Protein AF-A0A2N3F9S7-F1 (afdb_monomer)

Structure (mmCIF, N/CA/C/O backbone):
data_AF-A0A2N3F9S7-F1
#
_entry.id   AF-A0A2N3F9S7-F1
#
loop_
_atom_site.group_PDB
_atom_site.id
_atom_site.type_symbol
_atom_site.label_atom_id
_atom_site.label_alt_id
_atom_site.label_comp_id
_atom_site.label_asym_id
_atom_site.label_entity_id
_atom_site.label_seq_id
_atom_site.pdbx_PDB_ins_code
_atom_site.Cartn_x
_atom_site.Cartn_y
_atom_site.Cartn_z
_atom_site.occupancy
_atom_site.B_iso_or_equiv
_atom_site.auth_seq_id
_atom_site.auth_comp_id
_atom_site.auth_asym_id
_atom_site.auth_atom_id
_atom_site.pdbx_PDB_model_num
ATOM 1 N N . MET A 1 1 ? 9.704 30.311 50.600 1.00 50.69 1 MET A N 1
ATOM 2 C CA . MET A 1 1 ? 10.145 31.675 50.211 1.00 50.69 1 MET A CA 1
ATOM 3 C C . MET A 1 1 ? 9.599 31.924 48.818 1.00 50.69 1 MET A C 1
ATOM 5 O O . MET A 1 1 ? 9.724 31.017 48.008 1.00 50.69 1 MET A O 1
ATOM 9 N N . ALA A 1 2 ? 8.963 33.070 48.558 1.00 57.75 2 ALA A N 1
ATOM 10 C CA . ALA A 1 2 ? 8.457 33.375 47.218 1.00 57.75 2 ALA A CA 1
ATOM 11 C C . ALA A 1 2 ? 9.637 33.490 46.244 1.00 57.75 2 ALA A C 1
ATOM 13 O O . ALA A 1 2 ? 10.589 34.226 46.518 1.00 57.75 2 ALA A O 1
ATOM 14 N N . VAL A 1 3 ? 9.592 32.723 45.159 1.00 70.19 3 VAL A N 1
ATOM 15 C CA . VAL A 1 3 ? 10.636 32.714 44.137 1.00 70.19 3 VAL A CA 1
ATOM 16 C C . VAL A 1 3 ? 10.493 33.966 43.273 1.00 70.19 3 VAL A C 1
ATOM 18 O O . VAL A 1 3 ? 9.391 34.326 42.879 1.00 70.19 3 VAL A O 1
ATOM 21 N N . GLN A 1 4 ? 11.599 34.660 42.998 1.00 73.44 4 GLN A N 1
ATOM 22 C CA . GLN A 1 4 ? 11.586 35.888 42.186 1.00 73.44 4 GLN A CA 1
ATOM 23 C C . GLN A 1 4 ? 12.142 35.690 40.776 1.00 73.44 4 GLN A C 1
ATOM 25 O O . GLN A 1 4 ? 11.891 36.513 39.899 1.00 73.44 4 GLN A O 1
ATOM 30 N N . THR A 1 5 ? 12.883 34.606 40.541 1.00 76.88 5 THR A N 1
ATOM 31 C CA . THR A 1 5 ? 13.432 34.261 39.225 1.00 76.88 5 THR A CA 1
ATOM 32 C C . THR A 1 5 ? 13.361 32.755 38.985 1.00 76.88 5 THR A C 1
ATOM 34 O O . THR A 1 5 ? 13.508 31.964 39.914 1.00 76.88 5 THR A O 1
ATOM 37 N N . LEU A 1 6 ? 13.180 32.339 37.725 1.00 74.50 6 LEU A N 1
ATOM 38 C CA . LEU A 1 6 ? 13.116 30.919 37.334 1.00 74.50 6 LEU A CA 1
ATOM 39 C C . LEU A 1 6 ? 14.380 30.131 37.728 1.00 74.50 6 LEU A C 1
ATOM 41 O O . LEU A 1 6 ? 14.307 28.924 37.941 1.00 74.50 6 LEU A O 1
ATOM 45 N N . ASP A 1 7 ? 15.525 30.808 37.872 1.00 80.19 7 ASP A N 1
ATOM 46 C CA . ASP A 1 7 ? 16.792 30.210 38.314 1.00 80.19 7 ASP A CA 1
ATOM 47 C C . ASP A 1 7 ? 16.763 29.671 39.752 1.00 80.19 7 ASP A C 1
ATOM 49 O O . ASP A 1 7 ? 17.616 28.866 40.115 1.00 80.19 7 ASP A O 1
ATOM 53 N N . GLN A 1 8 ? 15.815 30.126 40.574 1.00 80.25 8 GLN A N 1
ATOM 54 C CA . GLN A 1 8 ? 15.674 29.701 41.969 1.00 80.25 8 GLN A CA 1
ATOM 55 C C . GLN A 1 8 ? 14.781 28.460 42.120 1.00 80.25 8 GLN A C 1
ATOM 57 O O . GLN A 1 8 ? 14.634 27.954 43.230 1.00 80.25 8 GLN A O 1
ATOM 62 N N . LEU A 1 9 ? 14.178 27.982 41.027 1.00 79.88 9 LEU A N 1
ATOM 63 C CA . LEU A 1 9 ? 13.422 26.734 40.999 1.00 79.88 9 LEU A CA 1
ATOM 64 C C . LEU A 1 9 ? 14.356 25.541 40.797 1.00 79.88 9 LEU A C 1
ATOM 66 O O . LEU A 1 9 ? 15.425 25.650 40.192 1.00 79.88 9 LEU A O 1
ATOM 70 N N . ASN A 1 10 ? 13.897 24.366 41.224 1.00 79.56 10 ASN A N 1
ATOM 71 C CA . ASN A 1 10 ? 14.508 23.105 40.826 1.00 79.56 10 ASN A CA 1
ATOM 72 C C . ASN A 1 10 ? 14.628 23.014 39.287 1.00 79.56 10 ASN A C 1
ATOM 74 O O . ASN A 1 10 ? 13.714 23.400 38.554 1.00 79.56 10 ASN A O 1
ATOM 78 N N . LEU A 1 11 ? 15.749 22.470 38.805 1.00 73.00 11 LEU A N 1
ATOM 79 C CA . LEU A 1 11 ? 16.116 22.356 37.393 1.00 73.00 11 LEU A CA 1
ATOM 80 C C . LEU A 1 11 ? 15.004 21.738 36.532 1.00 73.00 11 LEU A C 1
ATOM 82 O O . LEU A 1 11 ? 14.702 22.248 35.456 1.00 73.00 11 LEU A O 1
ATOM 86 N N . GLU A 1 12 ? 14.377 20.657 36.998 1.00 65.25 12 GLU A N 1
ATOM 87 C CA . GLU A 1 12 ? 13.310 19.981 36.247 1.00 65.25 12 GLU A CA 1
ATOM 88 C C . GLU A 1 12 ? 12.052 20.852 36.124 1.00 65.25 12 GLU A C 1
ATOM 90 O O . GLU A 1 12 ? 11.478 20.976 35.041 1.00 65.25 12 GLU A O 1
ATOM 95 N N . THR A 1 13 ? 11.659 21.506 37.217 1.00 70.56 13 THR A N 1
ATOM 96 C CA . THR A 1 13 ? 10.515 22.427 37.284 1.00 70.56 13 THR A CA 1
ATOM 97 C C . THR A 1 13 ? 10.749 23.647 36.392 1.00 70.56 13 THR A C 1
ATOM 99 O O . THR A 1 13 ? 9.875 24.043 35.620 1.00 70.56 13 THR A O 1
ATOM 102 N N . ARG A 1 14 ? 11.965 24.195 36.427 1.00 76.94 14 ARG A N 1
ATOM 103 C CA . ARG A 1 14 ? 12.407 25.304 35.583 1.00 76.94 14 ARG A CA 1
ATOM 104 C C . ARG A 1 14 ? 12.305 24.975 34.092 1.00 76.94 14 ARG A C 1
ATOM 106 O O . ARG A 1 14 ? 11.724 25.758 33.347 1.00 76.94 14 ARG A O 1
ATOM 113 N N . LEU A 1 15 ? 12.817 23.819 33.661 1.00 72.50 15 LEU A N 1
ATOM 114 C CA . LEU A 1 15 ? 12.813 23.419 32.247 1.00 72.50 15 LEU A CA 1
ATOM 115 C C . LEU A 1 15 ? 11.396 23.303 31.667 1.00 72.50 15 LEU A C 1
ATOM 117 O O . LEU A 1 15 ? 11.168 23.632 30.502 1.00 72.50 15 LEU A O 1
ATOM 121 N N . ILE A 1 16 ? 10.435 22.846 32.473 1.00 72.00 16 ILE A N 1
ATOM 122 C CA . ILE A 1 16 ? 9.027 22.750 32.066 1.00 72.00 16 ILE A CA 1
ATOM 123 C C . ILE A 1 16 ? 8.443 24.146 31.814 1.00 72.00 16 ILE A C 1
ATOM 125 O O . ILE A 1 16 ? 7.793 24.367 30.790 1.00 72.00 16 ILE A O 1
ATOM 129 N N . LEU A 1 17 ? 8.702 25.093 32.719 1.00 75.12 17 LEU A N 1
ATOM 130 C CA . LEU A 1 17 ? 8.188 26.460 32.619 1.00 75.12 17 LEU A CA 1
ATOM 131 C C . LEU A 1 17 ? 8.860 27.257 31.500 1.00 75.12 17 LEU A C 1
ATOM 133 O O . LEU A 1 17 ? 8.164 27.944 30.757 1.00 75.12 17 LEU A O 1
ATOM 137 N N . GLU A 1 18 ? 10.177 27.126 31.325 1.00 79.69 18 GLU A N 1
ATOM 138 C CA . GLU A 1 18 ? 10.911 27.761 30.221 1.00 79.69 18 GLU A CA 1
ATOM 139 C C . GLU A 1 18 ? 10.374 27.285 28.869 1.00 79.69 18 GLU A C 1
ATOM 141 O O . GLU A 1 18 ? 10.020 28.101 28.020 1.00 79.69 18 GLU A O 1
ATOM 146 N N . LYS A 1 19 ? 10.181 25.971 28.698 1.00 73.06 19 LYS A N 1
ATOM 147 C CA . LYS A 1 19 ? 9.607 25.412 27.466 1.00 73.06 19 LYS A CA 1
ATOM 148 C C . LYS A 1 19 ? 8.191 25.928 27.196 1.00 73.06 19 LYS A C 1
ATOM 150 O O . LYS A 1 19 ? 7.823 26.155 26.040 1.00 73.06 19 LYS A O 1
ATOM 155 N N . PHE A 1 20 ? 7.388 26.107 28.243 1.00 74.56 20 PHE A N 1
ATOM 156 C CA . PHE A 1 20 ? 6.056 26.687 28.121 1.00 74.56 20 PHE A CA 1
ATOM 157 C C . PHE A 1 20 ? 6.121 28.164 27.702 1.00 74.56 20 PHE A C 1
ATOM 159 O O . PHE A 1 20 ? 5.507 28.530 26.699 1.00 74.56 20 PHE A O 1
ATOM 166 N N . LEU A 1 21 ? 6.900 28.996 28.397 1.00 75.19 21 LEU A N 1
ATOM 167 C CA . LEU A 1 21 ? 7.052 30.423 28.090 1.00 75.19 21 LEU A CA 1
ATOM 168 C C . LEU A 1 21 ? 7.640 30.654 26.689 1.00 75.19 21 LEU A C 1
ATOM 170 O O . LEU A 1 21 ? 7.157 31.519 25.952 1.00 75.19 21 LEU A O 1
ATOM 174 N N . ASP A 1 22 ? 8.593 29.824 26.266 1.00 74.81 22 ASP A N 1
ATOM 175 C CA . ASP A 1 22 ? 9.135 29.831 24.907 1.00 74.81 22 ASP A CA 1
ATOM 176 C C . ASP A 1 22 ? 8.052 29.520 23.873 1.00 74.81 22 ASP A C 1
ATOM 178 O O . ASP A 1 22 ? 7.925 30.230 22.874 1.00 74.81 22 ASP A O 1
ATOM 182 N N . SER A 1 23 ? 7.213 28.511 24.128 1.00 64.75 23 SER A N 1
ATOM 183 C CA . SER A 1 23 ? 6.103 28.168 23.233 1.00 64.75 23 SER A CA 1
ATOM 184 C C . SER A 1 23 ? 5.067 29.292 23.125 1.00 64.75 23 SER A C 1
ATOM 186 O O . SER A 1 23 ? 4.577 29.579 22.031 1.00 64.75 23 SER A O 1
ATOM 188 N N . VAL A 1 24 ? 4.775 29.981 24.234 1.00 66.50 24 VAL A N 1
ATOM 189 C CA . VAL A 1 24 ? 3.871 31.138 24.265 1.00 66.50 24 VAL A CA 1
ATOM 190 C C . VAL A 1 24 ? 4.474 32.295 23.468 1.00 66.50 24 VAL A C 1
ATOM 192 O O . VAL A 1 24 ? 3.801 32.858 22.603 1.00 66.50 24 VAL A O 1
ATOM 195 N N . SER A 1 25 ? 5.756 32.602 23.680 1.00 65.62 25 SER A N 1
ATOM 196 C CA . SER A 1 25 ? 6.441 33.693 22.982 1.00 65.62 25 SER A CA 1
ATOM 197 C C . SER A 1 25 ? 6.555 33.450 21.469 1.00 65.62 25 SER A C 1
ATOM 199 O O . SER A 1 25 ? 6.316 34.367 20.680 1.00 65.62 25 SER A O 1
ATOM 201 N N . LEU A 1 26 ? 6.843 32.214 21.043 1.00 64.88 26 LEU A N 1
ATOM 202 C CA . LEU A 1 26 ? 6.898 31.818 19.633 1.00 64.88 26 LEU A CA 1
ATOM 203 C C . LEU A 1 26 ? 5.529 31.934 18.959 1.00 64.88 26 LEU A C 1
ATOM 205 O O . LEU A 1 26 ? 5.420 32.515 17.876 1.00 64.88 26 LEU A O 1
ATOM 209 N N . ASN A 1 27 ? 4.478 31.429 19.610 1.00 59.50 27 ASN A N 1
ATOM 210 C CA . ASN A 1 27 ? 3.117 31.506 19.084 1.00 59.50 27 ASN A CA 1
ATOM 211 C C . ASN A 1 27 ? 2.652 32.960 18.945 1.00 59.50 27 ASN A C 1
ATOM 213 O O . ASN A 1 27 ? 2.122 33.332 17.895 1.00 59.50 27 ASN A O 1
ATOM 217 N N . MET A 1 28 ? 2.920 33.804 19.944 1.00 59.62 28 MET A N 1
ATOM 218 C CA . MET A 1 28 ? 2.515 35.212 19.930 1.00 59.62 28 MET A CA 1
ATOM 219 C C . MET A 1 28 ? 3.280 36.037 18.884 1.00 59.62 28 MET A C 1
ATOM 221 O O . MET A 1 28 ? 2.649 36.795 18.147 1.00 59.62 28 MET A O 1
ATOM 225 N N . ARG A 1 29 ? 4.594 35.811 18.707 1.00 58.38 29 ARG A N 1
ATOM 226 C CA . ARG A 1 29 ? 5.385 36.427 17.617 1.00 58.38 29 ARG A CA 1
ATOM 227 C C . ARG A 1 29 ? 4.843 36.077 16.230 1.00 58.38 29 ARG A C 1
ATOM 229 O O . ARG A 1 29 ? 4.878 36.906 15.328 1.00 58.38 29 ARG A O 1
ATOM 236 N N . SER A 1 30 ? 4.316 34.864 16.057 1.00 53.41 30 SER A N 1
ATOM 237 C CA . SER A 1 30 ? 3.746 34.406 14.783 1.00 53.41 30 SER A CA 1
ATOM 238 C C . SER A 1 30 ? 2.339 34.952 14.483 1.00 53.41 30 SER A C 1
ATOM 240 O O . SER A 1 30 ? 1.862 34.826 13.353 1.00 53.41 30 SER A O 1
ATOM 242 N N . SER A 1 31 ? 1.662 35.531 15.482 1.00 47.31 31 SER A N 1
ATOM 243 C CA . SER A 1 31 ? 0.274 36.004 15.381 1.00 47.31 31 SER A CA 1
ATOM 244 C C . SER A 1 31 ? 0.151 37.506 15.095 1.00 47.31 31 SER A C 1
ATOM 246 O O . SER A 1 31 ? -0.971 37.993 14.978 1.00 47.31 31 SER A O 1
ATOM 248 N N . ASN A 1 32 ? 1.267 38.241 14.991 1.00 43.59 32 ASN A N 1
ATOM 249 C CA . ASN A 1 32 ? 1.294 39.702 14.814 1.00 43.59 32 ASN A CA 1
ATOM 250 C C . ASN A 1 32 ? 0.416 40.457 15.838 1.00 43.59 32 ASN A C 1
ATOM 252 O O . ASN A 1 32 ? -0.102 41.535 15.554 1.00 43.59 32 ASN A O 1
ATOM 256 N N . ALA A 1 33 ? 0.201 39.849 17.010 1.00 48.97 33 ALA A N 1
ATOM 257 C CA . ALA A 1 33 ? -0.456 40.493 18.129 1.00 48.97 33 ALA A CA 1
ATOM 258 C C . ALA A 1 33 ? 0.545 41.491 18.711 1.00 48.97 33 ALA A C 1
ATOM 260 O O . ALA A 1 33 ? 1.683 41.118 19.004 1.00 48.97 33 ALA A O 1
ATOM 261 N N . ASP A 1 34 ? 0.134 42.749 18.833 1.00 45.16 34 ASP A N 1
ATOM 262 C CA . ASP A 1 34 ? 0.941 43.804 19.436 1.00 45.16 34 ASP A CA 1
ATOM 263 C C . ASP A 1 34 ? 1.093 43.473 20.927 1.00 45.16 34 ASP A C 1
ATOM 265 O O . ASP A 1 34 ? 0.185 43.697 21.725 1.00 45.16 34 ASP A O 1
ATOM 269 N N . VAL A 1 35 ? 2.175 42.776 21.280 1.00 48.50 35 VAL A N 1
ATOM 270 C CA . VAL A 1 35 ? 2.396 42.278 22.640 1.00 48.50 35 VAL A CA 1
ATOM 271 C C . VAL A 1 35 ? 3.800 42.638 23.093 1.00 48.50 35 VAL A C 1
ATOM 273 O O . VAL A 1 35 ? 4.813 42.129 22.606 1.00 48.50 35 VAL A O 1
ATOM 276 N N . THR A 1 36 ? 3.821 43.540 24.065 1.00 56.97 36 THR A N 1
ATOM 277 C CA . THR A 1 36 ? 4.979 44.069 24.772 1.00 56.97 36 THR A CA 1
ATOM 278 C C . THR A 1 36 ? 5.622 42.986 25.646 1.00 56.97 36 THR A C 1
ATOM 280 O O . THR A 1 36 ? 4.938 42.107 26.173 1.00 56.97 36 THR A O 1
ATOM 283 N N . GLN A 1 37 ? 6.941 43.076 25.883 1.00 57.94 37 GLN A N 1
ATOM 284 C CA . GLN A 1 37 ? 7.665 42.244 26.869 1.00 57.94 37 GLN A CA 1
ATOM 285 C C . GLN A 1 37 ? 6.962 42.179 28.242 1.00 57.94 37 GLN A C 1
ATOM 287 O O . GLN A 1 37 ? 7.121 41.212 28.981 1.00 57.94 37 GLN A O 1
ATOM 292 N N . GLU A 1 38 ? 6.144 43.184 28.544 1.00 53.81 38 GLU A N 1
ATOM 293 C CA . GLU A 1 38 ? 5.290 43.317 29.718 1.00 53.81 38 GLU A CA 1
ATOM 294 C C . GLU A 1 38 ? 4.301 42.157 29.923 1.00 53.81 38 GLU A C 1
ATOM 296 O O . GLU A 1 38 ? 4.132 41.711 31.051 1.00 53.81 38 GLU A O 1
ATOM 301 N N . THR A 1 39 ? 3.695 41.592 28.871 1.00 59.12 39 THR A N 1
ATOM 302 C CA . THR A 1 39 ? 2.729 40.485 29.027 1.00 59.12 39 THR A CA 1
ATOM 303 C C . THR A 1 39 ? 3.416 39.168 29.380 1.00 59.12 39 THR A C 1
ATOM 305 O O . THR A 1 39 ? 2.927 38.410 30.215 1.00 59.12 39 THR A O 1
ATOM 308 N N . VAL A 1 40 ? 4.583 38.906 28.781 1.00 64.81 40 VAL A N 1
ATOM 309 C CA . VAL A 1 40 ? 5.408 37.741 29.138 1.00 64.81 40 VAL A CA 1
ATOM 310 C C . VAL A 1 40 ? 5.955 37.904 30.556 1.00 64.81 40 VAL A C 1
ATOM 312 O O . VAL A 1 40 ? 5.960 36.940 31.320 1.00 64.81 40 VAL A O 1
ATOM 315 N N . ALA A 1 41 ? 6.351 39.122 30.937 1.00 66.38 41 ALA A N 1
ATOM 316 C CA . ALA A 1 41 ? 6.800 39.430 32.290 1.00 66.38 41 ALA A CA 1
ATOM 317 C C . ALA A 1 41 ? 5.675 39.261 33.326 1.00 66.38 41 ALA A C 1
ATOM 319 O O . ALA A 1 41 ? 5.917 38.673 34.376 1.00 66.38 41 ALA A O 1
ATOM 320 N N . ALA A 1 42 ? 4.449 39.693 33.014 1.00 64.56 42 ALA A N 1
ATOM 321 C CA . ALA A 1 42 ? 3.281 39.516 33.876 1.00 64.56 42 ALA A CA 1
ATOM 322 C C . ALA A 1 42 ? 2.949 38.031 34.091 1.00 64.56 42 ALA A C 1
ATOM 324 O O . ALA A 1 42 ? 2.848 37.587 35.229 1.00 64.56 42 ALA A O 1
ATOM 325 N N . LEU A 1 43 ? 2.901 37.237 33.013 1.00 68.31 43 LEU A N 1
ATOM 326 C CA . LEU A 1 43 ? 2.670 35.789 33.099 1.00 68.31 43 LEU A CA 1
ATOM 327 C C . LEU A 1 43 ? 3.781 35.068 33.877 1.00 68.31 43 LEU A C 1
ATOM 329 O O . LEU A 1 43 ? 3.516 34.143 34.639 1.00 68.31 43 LEU A O 1
ATOM 333 N N . THR A 1 44 ? 5.032 35.496 33.697 1.00 75.38 44 THR A N 1
ATOM 334 C CA . THR A 1 44 ? 6.168 34.968 34.465 1.00 75.38 44 THR A CA 1
ATOM 335 C C . THR A 1 44 ? 6.030 35.314 35.949 1.00 75.38 44 THR A C 1
ATOM 337 O O . THR A 1 44 ? 6.282 34.462 36.794 1.00 75.38 44 THR A O 1
ATOM 340 N N . GLY A 1 45 ? 5.581 36.530 36.273 1.00 72.62 45 GLY A N 1
ATOM 341 C CA . GLY A 1 45 ? 5.300 36.956 37.644 1.00 72.62 45 GLY A CA 1
ATOM 342 C C . GLY A 1 45 ? 4.206 36.123 38.313 1.00 72.62 45 GLY A C 1
ATOM 343 O O . GLY A 1 45 ? 4.402 35.667 39.437 1.00 72.62 45 GLY A O 1
ATOM 344 N N . ASP A 1 46 ? 3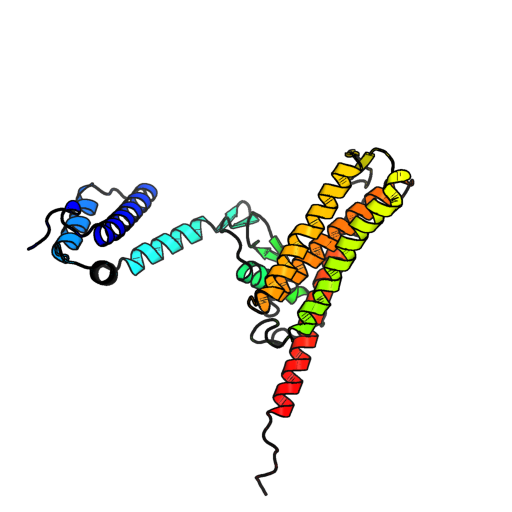.108 35.851 37.606 1.00 71.69 46 ASP A N 1
ATOM 345 C CA . ASP A 1 46 ? 2.008 35.023 38.116 1.00 71.69 46 ASP A CA 1
ATOM 346 C C . ASP A 1 46 ? 2.458 33.574 38.378 1.00 71.69 46 ASP A C 1
ATOM 348 O O . ASP A 1 46 ? 2.149 33.003 39.424 1.00 71.69 46 ASP A O 1
ATOM 352 N N . LEU A 1 47 ? 3.262 32.994 37.475 1.00 74.44 47 LEU A N 1
ATOM 353 C CA . LEU A 1 47 ? 3.836 31.653 37.650 1.00 74.44 47 LEU A CA 1
ATOM 354 C C . LEU A 1 47 ? 4.770 31.572 38.862 1.00 74.44 47 LEU A C 1
ATOM 356 O O . LEU A 1 47 ? 4.720 30.606 39.621 1.00 74.44 47 LEU A O 1
ATOM 360 N N . LEU A 1 48 ? 5.623 32.580 39.048 1.00 78.81 48 LEU A N 1
ATOM 361 C CA . LEU A 1 48 ? 6.568 32.633 40.163 1.00 78.81 48 LEU A CA 1
ATOM 362 C C . LEU A 1 48 ? 5.884 32.949 41.503 1.00 78.81 48 LEU A C 1
ATOM 364 O O . LEU A 1 48 ? 6.395 32.568 42.552 1.00 78.81 48 LEU A O 1
ATOM 368 N N . GLY A 1 49 ? 4.714 33.594 41.477 1.00 76.88 49 GLY A N 1
ATOM 369 C CA . GLY A 1 49 ? 3.898 33.849 42.664 1.00 76.88 49 GLY A CA 1
ATOM 370 C C . GLY A 1 49 ? 3.255 32.592 43.261 1.00 76.88 49 GLY A C 1
ATOM 371 O O . GLY A 1 49 ? 2.997 32.558 44.465 1.00 76.88 49 GLY A O 1
ATOM 372 N N . GLU A 1 50 ? 3.024 31.556 42.449 1.00 76.81 50 GLU A N 1
ATOM 373 C CA . GLU A 1 50 ? 2.414 30.289 42.884 1.00 76.81 50 GLU A CA 1
ATOM 374 C C . GLU A 1 50 ? 3.424 29.158 43.146 1.00 76.81 50 GLU A C 1
ATOM 376 O O . GLU A 1 50 ? 3.034 28.105 43.655 1.00 76.81 50 GLU A O 1
ATOM 381 N N . LEU A 1 51 ? 4.706 29.361 42.826 1.00 81.12 51 LEU A N 1
ATOM 382 C CA . LEU A 1 51 ? 5.760 28.353 42.957 1.00 81.12 51 LEU A CA 1
ATOM 383 C C . LEU A 1 51 ? 6.831 28.769 43.974 1.00 81.12 51 LEU A C 1
ATOM 385 O O . LEU A 1 51 ? 7.158 29.942 44.151 1.00 81.12 51 LEU A O 1
ATOM 389 N N . ASP A 1 52 ? 7.405 27.775 44.642 1.00 80.44 52 ASP A N 1
ATOM 390 C CA . ASP A 1 52 ? 8.517 27.922 45.577 1.00 80.44 52 ASP A CA 1
ATOM 391 C C . ASP A 1 52 ? 9.761 27.142 45.116 1.00 80.44 52 ASP A C 1
ATOM 393 O O . ASP A 1 52 ? 9.736 26.398 44.135 1.00 80.44 52 ASP A O 1
ATOM 397 N N . ALA A 1 53 ? 10.887 27.340 45.806 1.00 76.56 53 ALA A N 1
ATOM 398 C CA . ALA A 1 53 ? 12.169 26.738 45.428 1.00 76.56 53 ALA A CA 1
ATOM 399 C C . ALA A 1 53 ? 12.155 25.196 45.484 1.00 76.56 53 ALA A C 1
ATOM 401 O O . ALA A 1 53 ? 12.883 24.546 44.733 1.00 76.56 53 ALA A O 1
ATOM 402 N N . ASP A 1 54 ? 11.294 24.626 46.332 1.00 75.81 54 ASP A N 1
ATOM 403 C CA . ASP A 1 54 ? 11.141 23.182 46.529 1.00 75.81 54 ASP A CA 1
ATOM 404 C C . ASP A 1 54 ? 10.025 22.583 45.646 1.00 75.81 54 ASP A C 1
ATOM 406 O O . ASP A 1 54 ? 9.753 21.380 45.709 1.00 75.81 54 ASP A O 1
ATOM 410 N N . SER A 1 55 ? 9.388 23.401 44.800 1.00 78.50 55 SER A N 1
ATOM 411 C CA . SER A 1 55 ? 8.256 22.995 43.972 1.00 78.50 55 SER A CA 1
ATOM 412 C C . SER A 1 55 ? 8.647 21.908 42.986 1.00 78.50 55 SER A C 1
ATOM 414 O O . SER A 1 55 ? 9.620 22.008 42.227 1.00 78.50 55 SER A O 1
ATOM 416 N N . THR A 1 56 ? 7.834 20.858 42.968 1.00 78.56 56 THR A N 1
ATOM 417 C CA . THR A 1 56 ? 8.054 19.689 42.125 1.00 78.56 56 THR A CA 1
ATOM 418 C C . THR A 1 56 ? 7.520 19.918 40.708 1.00 78.56 56 THR A C 1
ATOM 420 O O . THR A 1 56 ? 6.660 20.779 40.488 1.00 78.56 56 THR A O 1
ATOM 423 N N . PRO A 1 57 ? 7.939 19.099 39.727 1.00 70.38 57 PRO A N 1
ATOM 424 C CA . PRO A 1 57 ? 7.343 19.110 38.395 1.00 70.38 57 PRO A CA 1
ATOM 425 C C . PRO A 1 57 ? 5.811 19.001 38.420 1.00 70.38 57 PRO A C 1
ATOM 427 O O . PRO A 1 57 ? 5.130 19.633 37.616 1.00 70.38 57 PRO A O 1
ATOM 430 N N . SER A 1 58 ? 5.244 18.246 39.362 1.00 69.00 58 SER A N 1
ATOM 431 C CA . SER A 1 58 ? 3.793 18.086 39.515 1.00 69.00 58 SER A CA 1
ATOM 432 C C . SER A 1 58 ? 3.092 19.365 39.984 1.00 69.00 58 SER A C 1
ATOM 434 O O . SER A 1 58 ? 1.938 19.599 39.623 1.00 69.00 58 SER A O 1
ATOM 436 N N . ASP A 1 59 ? 3.771 20.203 40.770 1.00 75.31 59 ASP A N 1
ATOM 437 C CA . ASP A 1 59 ? 3.252 21.503 41.202 1.00 75.31 59 ASP A CA 1
ATOM 438 C C . ASP A 1 59 ? 3.215 22.486 40.025 1.00 75.31 59 ASP A C 1
ATOM 440 O O . ASP A 1 59 ? 2.191 23.134 39.812 1.00 75.31 59 ASP A O 1
ATOM 444 N N . ALA A 1 60 ? 4.253 22.497 39.180 1.00 72.44 60 ALA A N 1
ATOM 445 C CA . ALA A 1 60 ? 4.267 23.296 37.951 1.00 72.44 60 ALA A CA 1
ATOM 446 C C . ALA A 1 60 ? 3.125 22.923 36.995 1.00 72.44 60 ALA A C 1
ATOM 448 O O . ALA A 1 60 ? 2.428 23.807 36.501 1.00 72.44 60 ALA A O 1
ATOM 449 N N . HIS A 1 61 ? 2.870 21.628 36.776 1.00 70.25 61 HIS A N 1
ATOM 450 C CA . HIS A 1 61 ? 1.741 21.195 35.941 1.00 70.25 61 HIS A CA 1
ATOM 451 C C . HIS A 1 61 ? 0.389 21.648 36.515 1.00 70.25 61 HIS A C 1
ATOM 453 O O . HIS A 1 61 ? -0.472 22.101 35.767 1.00 70.25 61 HIS A O 1
ATOM 459 N N . ARG A 1 62 ? 0.217 21.608 37.843 1.00 75.62 62 ARG A N 1
ATOM 460 C CA . ARG A 1 62 ? -1.016 22.057 38.511 1.00 75.62 62 ARG A CA 1
ATOM 461 C C . ARG A 1 62 ? -1.264 23.557 38.339 1.00 75.62 62 ARG A C 1
ATOM 463 O O . ARG A 1 62 ? -2.407 23.962 38.131 1.00 75.62 62 ARG A O 1
ATOM 470 N N . VAL A 1 63 ? -0.214 24.370 38.445 1.00 73.75 63 VAL A N 1
ATOM 471 C CA . VAL A 1 63 ? -0.291 25.827 38.252 1.00 73.75 63 VAL A CA 1
ATOM 472 C C . VAL A 1 63 ? -0.601 26.151 36.787 1.00 73.75 63 VAL A C 1
ATOM 474 O O . VAL A 1 63 ? -1.506 26.936 36.506 1.00 73.75 63 VAL A O 1
ATOM 477 N N . LEU A 1 64 ? 0.058 25.473 35.842 1.00 70.81 64 LEU A N 1
ATOM 478 C CA . LEU A 1 64 ? -0.217 25.618 34.409 1.00 70.81 64 LEU A CA 1
ATOM 479 C C . LEU A 1 64 ? -1.671 25.248 34.060 1.00 70.81 64 LEU A C 1
ATOM 481 O O . LEU A 1 64 ? -2.336 25.982 33.324 1.00 70.81 64 LEU A O 1
ATOM 485 N N . ASP A 1 65 ? -2.203 24.168 34.633 1.00 70.25 65 ASP A N 1
ATOM 486 C CA . ASP A 1 65 ? -3.601 23.767 34.440 1.00 70.25 65 ASP A CA 1
ATOM 487 C C . ASP A 1 65 ? -4.595 24.806 34.986 1.00 70.25 65 ASP A C 1
ATOM 489 O O . ASP A 1 65 ? -5.597 25.104 34.327 1.00 70.25 65 ASP A O 1
ATOM 493 N N . ARG A 1 66 ? -4.313 25.414 36.150 1.00 66.69 66 ARG A N 1
ATOM 494 C CA . ARG A 1 66 ? -5.146 26.490 36.726 1.00 66.69 66 ARG A CA 1
ATOM 495 C C . ARG A 1 66 ? -5.148 27.758 35.884 1.00 66.69 66 ARG A C 1
ATOM 497 O O . ARG A 1 66 ? -6.211 28.342 35.687 1.00 66.69 66 ARG A O 1
ATOM 504 N N . LEU A 1 67 ? -3.990 28.154 35.358 1.00 63.50 67 LEU A N 1
ATOM 505 C CA . LEU A 1 67 ? -3.836 29.344 34.512 1.00 63.50 67 LEU A CA 1
ATOM 506 C C . LEU A 1 67 ? -4.426 29.158 33.100 1.00 63.50 67 LEU A C 1
ATOM 508 O O . LEU A 1 67 ? -4.339 30.047 32.256 1.00 63.50 67 LEU A O 1
ATOM 512 N N . GLY A 1 68 ? -5.053 28.009 32.822 1.00 58.25 68 GLY A N 1
ATOM 513 C CA . GLY A 1 68 ? -5.681 27.725 31.537 1.00 58.25 68 GLY A CA 1
ATOM 514 C C . GLY A 1 68 ? -4.677 27.420 30.424 1.00 58.25 68 GLY A C 1
ATOM 515 O O . GLY A 1 68 ? -5.061 27.445 29.251 1.00 58.25 68 GLY A O 1
ATOM 516 N N . ALA A 1 69 ? -3.426 27.082 30.767 1.00 56.38 69 ALA A N 1
ATOM 517 C CA . ALA A 1 69 ? -2.383 26.710 29.813 1.00 56.38 69 ALA A CA 1
ATOM 518 C C . ALA A 1 69 ? -2.811 25.534 28.925 1.00 56.38 69 ALA A C 1
ATOM 520 O O . ALA A 1 69 ? -2.507 25.522 27.739 1.00 56.38 69 ALA A O 1
ATOM 521 N N . ALA A 1 70 ? -3.603 24.589 29.441 1.00 47.25 70 ALA A N 1
ATOM 522 C CA . ALA A 1 70 ? -4.160 23.496 28.643 1.00 47.25 70 ALA A CA 1
ATOM 523 C C . ALA A 1 70 ? -5.098 23.982 27.518 1.00 47.25 70 ALA A C 1
ATOM 525 O O . ALA A 1 70 ? -5.155 23.363 26.457 1.00 47.25 70 ALA A O 1
ATOM 526 N N . ARG A 1 71 ? -5.808 25.108 27.703 1.00 46.62 71 ARG A N 1
ATOM 527 C CA . ARG A 1 71 ? -6.673 25.689 26.661 1.00 46.62 71 ARG A CA 1
ATOM 528 C C . ARG A 1 71 ? -5.899 26.546 25.676 1.00 46.62 71 ARG A C 1
ATOM 530 O O . ARG A 1 71 ? -6.196 26.451 24.496 1.00 46.62 71 ARG A O 1
ATOM 537 N N . SER A 1 72 ? -4.922 27.340 26.117 1.00 50.28 72 SER A N 1
ATOM 538 C CA . SER A 1 72 ? -4.094 28.157 25.218 1.00 50.28 72 SER A CA 1
ATOM 539 C C . SER A 1 72 ? -3.086 27.309 24.438 1.00 50.28 72 SER A C 1
ATOM 541 O O . SER A 1 72 ? -2.939 27.501 23.234 1.00 50.28 72 SER A O 1
ATOM 543 N N . PHE A 1 73 ? -2.476 26.303 25.071 1.00 42.34 73 PHE A N 1
ATOM 544 C CA . PHE A 1 73 ? -1.656 25.284 24.414 1.00 42.34 73 PHE A CA 1
ATOM 545 C C . PHE A 1 73 ? -2.519 24.364 23.547 1.00 42.34 73 PHE A C 1
ATOM 547 O O . PHE A 1 73 ? -2.156 24.101 22.410 1.00 42.34 73 PHE A O 1
ATOM 554 N N . GLY A 1 74 ? -3.701 23.950 24.018 1.00 44.56 74 GLY A N 1
ATOM 555 C CA . GLY A 1 74 ? -4.669 23.188 23.225 1.00 44.56 74 GLY A CA 1
ATOM 556 C C . GLY A 1 74 ? -5.140 23.946 21.983 1.00 44.56 74 GLY A C 1
ATOM 557 O O . GLY A 1 74 ? -5.106 23.391 20.893 1.00 44.56 74 GLY A O 1
ATOM 558 N N . SER A 1 75 ? -5.481 25.233 22.106 1.00 43.75 75 SER A N 1
ATOM 559 C CA . SER A 1 75 ? -5.870 26.080 20.974 1.00 43.75 75 SER A CA 1
ATOM 560 C C . SER A 1 75 ? -4.694 26.446 20.075 1.00 43.75 75 SER A C 1
ATOM 562 O O . SER A 1 75 ? -4.884 26.597 18.877 1.00 43.75 75 SER A O 1
ATOM 564 N N . ALA A 1 76 ? -3.478 26.575 20.611 1.00 44.16 76 ALA A N 1
ATOM 565 C CA . ALA A 1 76 ? -2.283 26.816 19.807 1.00 44.16 76 ALA A CA 1
ATOM 566 C C . ALA A 1 76 ? -1.857 25.555 19.042 1.00 44.16 76 ALA A C 1
ATOM 568 O O . ALA A 1 76 ? -1.518 25.643 17.868 1.00 44.16 76 ALA A O 1
ATOM 569 N N . VAL A 1 77 ? -1.935 24.375 19.661 1.00 41.78 77 VAL A N 1
ATOM 570 C CA . VAL A 1 77 ? -1.737 23.072 19.006 1.00 41.78 77 VAL A CA 1
ATOM 571 C C . VAL A 1 77 ? -2.830 22.817 17.972 1.00 41.78 77 VAL A C 1
ATOM 573 O O . VAL A 1 77 ? -2.524 22.325 16.887 1.00 41.78 77 VAL A O 1
ATOM 576 N N . ASP A 1 78 ? -4.078 23.184 18.262 1.00 39.84 78 ASP A N 1
ATOM 577 C CA . ASP A 1 78 ? -5.192 23.076 17.319 1.00 39.84 78 ASP A CA 1
ATOM 578 C C . ASP A 1 78 ? -5.012 24.038 16.136 1.00 39.84 78 ASP A C 1
ATOM 580 O O . ASP A 1 78 ? -5.071 23.597 14.993 1.00 39.84 78 ASP A O 1
ATOM 584 N N . GLN A 1 79 ? -4.636 25.302 16.376 1.00 44.03 79 GLN A N 1
ATOM 585 C CA . GLN A 1 79 ? -4.319 26.294 15.333 1.00 44.03 79 GLN A CA 1
ATOM 586 C C . GLN A 1 79 ? -3.081 25.920 14.500 1.00 44.03 79 GLN A C 1
ATOM 588 O O . GLN A 1 79 ? -3.076 26.092 13.279 1.00 44.03 79 GLN A O 1
ATOM 593 N N . LEU A 1 80 ? -2.033 25.363 15.117 1.00 42.28 80 LEU A N 1
ATOM 594 C CA . LEU A 1 80 ? -0.876 24.799 14.411 1.00 42.28 80 LEU A CA 1
ATOM 595 C C . LEU A 1 80 ? -1.279 23.567 13.586 1.00 42.28 80 LEU A C 1
ATOM 597 O O . LEU A 1 80 ? -0.810 23.397 12.461 1.00 42.28 80 LEU A O 1
ATOM 601 N N . SER A 1 81 ? -2.203 22.751 14.099 1.00 42.06 81 SER A N 1
ATOM 602 C CA . SER A 1 81 ? -2.776 21.610 13.379 1.00 42.06 81 SER A CA 1
ATOM 603 C C . SER A 1 81 ? -3.678 22.045 12.221 1.00 42.06 81 SER A C 1
ATOM 605 O O . SER A 1 81 ? -3.679 21.376 11.189 1.00 42.06 81 SER A O 1
ATOM 607 N N . THR A 1 82 ? -4.391 23.173 12.341 1.00 49.56 82 THR A N 1
ATOM 608 C CA . THR A 1 82 ? -5.187 23.766 11.251 1.00 49.56 82 THR A CA 1
ATOM 609 C C . THR A 1 82 ? -4.304 24.424 10.196 1.00 49.56 82 THR A C 1
ATOM 611 O O . THR A 1 82 ? -4.643 24.401 9.023 1.00 49.56 82 THR A O 1
ATOM 614 N N . ARG A 1 83 ? -3.141 24.980 10.561 1.00 52.81 83 ARG A N 1
ATOM 615 C CA . ARG A 1 83 ? -2.155 25.461 9.573 1.00 52.81 83 ARG A CA 1
ATOM 616 C C . ARG A 1 83 ? -1.475 24.315 8.818 1.00 52.81 83 ARG A C 1
ATOM 618 O O . ARG A 1 83 ? -1.064 24.500 7.674 1.00 52.81 83 ARG A O 1
ATOM 625 N N . ALA A 1 84 ? -1.377 23.140 9.438 1.00 58.03 84 ALA A N 1
ATOM 626 C CA . ALA A 1 84 ? -0.768 21.958 8.839 1.00 58.03 84 ALA A CA 1
ATOM 627 C C . ALA A 1 84 ? -1.678 21.224 7.835 1.00 58.03 84 ALA A C 1
ATOM 629 O O . ALA A 1 84 ? -1.178 20.381 7.096 1.00 58.03 84 ALA A O 1
ATOM 630 N N . ALA A 1 85 ? -2.976 21.533 7.770 1.00 64.06 85 ALA A N 1
ATOM 631 C CA . ALA A 1 85 ? -3.898 20.921 6.817 1.00 64.06 85 ALA A CA 1
ATOM 632 C C . ALA A 1 85 ? -4.840 21.965 6.206 1.00 64.06 85 ALA A C 1
ATOM 634 O O . ALA A 1 85 ? -5.456 22.748 6.918 1.00 64.06 85 ALA A O 1
ATOM 635 N N . GLY A 1 86 ? -4.986 21.972 4.885 1.00 71.38 86 GLY A N 1
ATOM 636 C CA . GLY A 1 86 ? -5.782 22.982 4.194 1.00 71.38 86 GLY A CA 1
ATOM 637 C C . GLY A 1 86 ? -6.081 22.614 2.749 1.00 71.38 86 GLY A C 1
ATOM 638 O O . GLY A 1 86 ? -5.927 21.468 2.333 1.00 71.38 86 GLY A O 1
ATOM 639 N N . THR A 1 87 ? -6.521 23.596 1.969 1.00 75.31 87 THR A N 1
ATOM 640 C CA . THR A 1 87 ? -6.756 23.448 0.528 1.00 75.31 87 THR A CA 1
ATOM 641 C C . THR A 1 87 ? -6.016 24.534 -0.232 1.00 75.31 87 THR A C 1
ATOM 643 O O . THR A 1 87 ? -6.195 25.715 0.057 1.00 75.31 87 THR A O 1
ATOM 646 N N . PHE A 1 88 ? -5.231 24.144 -1.233 1.00 67.50 88 PHE A N 1
ATOM 647 C CA . PHE A 1 88 ? -4.562 25.052 -2.157 1.00 67.50 88 PHE A CA 1
ATOM 648 C C . PHE A 1 88 ? -5.066 24.782 -3.576 1.00 67.50 88 PHE A C 1
ATOM 650 O O . PHE A 1 88 ? -4.952 23.662 -4.064 1.00 67.50 88 PHE A O 1
ATOM 657 N N . LEU A 1 89 ? -5.674 25.782 -4.228 1.00 72.19 89 LEU A N 1
ATOM 658 C CA . LEU A 1 89 ? -6.279 25.650 -5.569 1.00 72.19 89 LEU A CA 1
ATOM 659 C C . LEU A 1 89 ? -7.262 24.464 -5.702 1.00 72.19 89 LEU A C 1
ATOM 661 O O . LEU A 1 89 ? -7.323 23.799 -6.732 1.00 72.19 89 LEU A O 1
ATOM 665 N N . GLY A 1 90 ? -8.019 24.169 -4.640 1.00 73.44 90 GLY A N 1
ATOM 666 C CA . GLY A 1 90 ? -8.944 23.028 -4.597 1.00 73.44 90 GLY A CA 1
ATOM 667 C C . GLY A 1 90 ? -8.281 21.668 -4.334 1.00 73.44 90 GLY A C 1
ATOM 668 O O . GLY A 1 90 ? -8.990 20.680 -4.156 1.00 73.44 90 GLY A O 1
ATOM 669 N N . VAL A 1 91 ? -6.949 21.610 -4.243 1.00 74.81 91 VAL A N 1
ATOM 670 C CA . VAL A 1 91 ? -6.193 20.415 -3.854 1.00 74.81 91 VAL A CA 1
ATOM 671 C C . VAL A 1 91 ? -6.016 20.411 -2.333 1.00 74.81 91 VAL A C 1
ATOM 673 O O . VAL A 1 91 ? -5.423 21.349 -1.788 1.00 74.81 91 VAL A O 1
ATOM 676 N N . PRO A 1 92 ? -6.518 19.395 -1.614 1.00 79.31 92 PRO A N 1
ATOM 677 C CA . PRO A 1 92 ? -6.272 19.288 -0.186 1.00 79.31 92 PRO A CA 1
ATOM 678 C C . PRO A 1 92 ? -4.805 18.945 0.086 1.00 79.31 92 PRO A C 1
ATOM 680 O O . PRO A 1 92 ? -4.187 18.192 -0.667 1.00 79.31 92 PRO A O 1
ATOM 683 N N . TYR A 1 93 ? -4.251 19.481 1.168 1.00 76.62 93 TYR A N 1
ATOM 684 C CA . TYR A 1 93 ? -2.917 19.139 1.648 1.00 76.62 93 TYR A CA 1
ATOM 685 C C . TYR A 1 93 ? -2.915 18.915 3.159 1.00 76.62 93 TYR A C 1
ATOM 687 O O . TYR A 1 93 ? -3.699 19.528 3.884 1.00 76.62 93 TYR A O 1
ATOM 695 N N . ASP A 1 94 ? -2.012 18.054 3.620 1.00 77.25 94 ASP A N 1
ATOM 696 C CA . ASP A 1 94 ? -1.768 17.768 5.031 1.00 77.25 94 ASP A CA 1
ATOM 697 C C . ASP A 1 94 ? -0.271 17.507 5.256 1.00 77.25 94 ASP A C 1
ATOM 699 O O . ASP A 1 94 ? 0.291 16.588 4.673 1.00 77.25 94 ASP A O 1
ATOM 703 N N . VAL A 1 95 ? 0.416 18.308 6.071 1.00 77.69 95 VAL A N 1
ATOM 704 C CA . VAL A 1 95 ? 1.856 18.136 6.363 1.00 77.69 95 VAL A CA 1
ATOM 705 C C . VAL A 1 95 ? 2.116 17.417 7.689 1.00 77.69 95 VAL A C 1
ATOM 707 O O . VAL A 1 95 ? 3.256 17.343 8.148 1.00 77.69 95 VAL A O 1
ATOM 710 N N . ARG A 1 96 ? 1.078 16.865 8.327 1.00 70.25 96 ARG A N 1
ATOM 711 C CA . ARG A 1 96 ? 1.218 16.105 9.574 1.00 70.25 96 ARG A CA 1
ATOM 712 C C . ARG A 1 96 ? 1.815 14.734 9.288 1.00 70.25 96 ARG A C 1
ATOM 714 O O . ARG A 1 96 ? 1.286 13.992 8.468 1.00 70.25 96 ARG A O 1
ATOM 721 N N . LEU A 1 97 ? 2.873 14.364 10.015 1.00 72.31 97 LEU A N 1
ATOM 722 C CA . LEU A 1 97 ? 3.466 13.029 9.907 1.00 72.31 97 LEU A CA 1
ATOM 723 C C . LEU A 1 97 ? 2.372 11.942 9.995 1.00 72.31 97 LEU A C 1
ATOM 725 O O . LEU A 1 97 ? 1.579 11.945 10.949 1.00 72.31 97 LEU A O 1
ATOM 729 N N . PRO A 1 98 ? 2.302 11.032 9.007 1.00 70.00 98 PRO A N 1
ATOM 730 C CA . PRO A 1 98 ? 1.261 10.022 8.962 1.00 70.00 98 PRO A CA 1
ATOM 731 C C . PRO A 1 98 ? 1.472 9.005 10.086 1.00 70.00 98 PRO A C 1
ATOM 733 O O . PRO A 1 98 ? 2.592 8.564 10.346 1.00 70.00 98 PRO A O 1
ATOM 736 N N . THR A 1 99 ? 0.384 8.599 10.742 1.00 74.81 99 THR A N 1
ATOM 737 C CA . THR A 1 99 ? 0.378 7.446 11.655 1.00 74.81 99 THR A CA 1
ATOM 738 C C . THR A 1 99 ? -0.327 6.272 10.991 1.00 74.81 99 THR A C 1
ATOM 740 O O . THR A 1 99 ? -1.155 6.462 10.097 1.00 74.81 99 THR A O 1
ATOM 743 N N . ALA A 1 100 ? -0.021 5.050 11.435 1.00 70.25 100 ALA A N 1
ATOM 744 C CA . ALA A 1 100 ? -0.661 3.853 10.899 1.00 70.25 100 ALA A CA 1
ATOM 745 C C . ALA A 1 100 ? -2.184 3.879 11.111 1.00 70.25 100 ALA A C 1
ATOM 747 O O . ALA A 1 100 ? -2.908 3.530 10.186 1.00 70.25 100 ALA A O 1
ATOM 748 N N . GLU A 1 101 ? -2.683 4.354 12.264 1.00 75.94 101 GLU A N 1
ATOM 749 C CA . GLU A 1 101 ? -4.135 4.456 12.487 1.00 75.94 101 GLU A CA 1
ATOM 750 C C . GLU A 1 101 ? -4.793 5.498 11.570 1.00 75.94 101 GLU A C 1
ATOM 752 O O . GLU A 1 101 ? -5.864 5.242 11.025 1.00 75.94 101 GLU A O 1
ATOM 757 N N . ARG A 1 102 ? -4.153 6.657 11.349 1.00 77.31 102 ARG A N 1
ATOM 758 C CA . ARG A 1 102 ? -4.692 7.694 10.449 1.00 77.31 102 ARG A CA 1
ATOM 759 C C . ARG A 1 102 ? -4.723 7.232 9.003 1.00 77.31 102 ARG A C 1
ATOM 761 O O . ARG A 1 102 ? -5.710 7.468 8.317 1.00 77.31 102 ARG A O 1
ATOM 768 N N . LEU A 1 103 ? -3.650 6.585 8.552 1.00 76.19 103 LEU A N 1
ATOM 769 C CA . LEU A 1 103 ? -3.595 5.988 7.224 1.00 76.19 103 LEU A CA 1
ATOM 770 C C . LEU A 1 103 ? -4.712 4.954 7.067 1.00 76.19 103 LEU A C 1
ATOM 772 O O . LEU A 1 103 ? -5.441 4.966 6.081 1.00 76.19 103 LEU A O 1
ATOM 776 N N . ALA A 1 104 ? -4.885 4.104 8.073 1.00 78.81 104 ALA A N 1
ATOM 777 C CA . ALA A 1 104 ? -5.879 3.051 8.055 1.00 78.81 104 ALA A CA 1
ATOM 778 C C . ALA A 1 104 ? -7.316 3.574 7.991 1.00 78.81 104 ALA A C 1
ATOM 780 O O . ALA A 1 104 ? -8.059 3.164 7.105 1.00 78.81 104 ALA A O 1
ATOM 781 N N . GLY A 1 105 ? -7.678 4.531 8.849 1.00 81.94 105 GLY A N 1
ATOM 782 C CA . GLY A 1 105 ? -9.009 5.145 8.828 1.00 81.94 105 GLY A CA 1
ATOM 783 C C . GLY A 1 105 ? -9.296 5.965 7.565 1.00 81.94 105 GLY A C 1
ATOM 784 O O . GLY A 1 105 ? -10.438 6.319 7.311 1.00 81.94 105 GLY A O 1
ATOM 785 N N . ARG A 1 106 ? -8.279 6.287 6.756 1.00 86.25 106 ARG A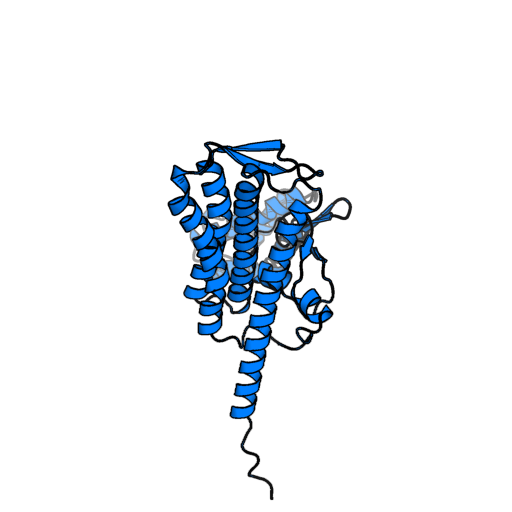 N 1
ATOM 786 C CA . ARG A 1 106 ? -8.449 6.984 5.469 1.00 86.25 106 ARG A CA 1
ATOM 787 C C . ARG A 1 106 ? -8.563 6.025 4.293 1.00 86.25 106 ARG A C 1
ATOM 789 O O . ARG A 1 106 ? -9.335 6.288 3.376 1.00 86.25 106 ARG A O 1
ATOM 796 N N . LEU A 1 107 ? -7.815 4.924 4.328 1.00 88.44 107 LEU A N 1
ATOM 797 C CA . LEU A 1 107 ? -7.883 3.876 3.312 1.00 88.44 107 LEU A CA 1
ATOM 798 C C . LEU A 1 107 ? -9.118 2.985 3.478 1.00 88.44 107 LEU A C 1
ATOM 800 O O . LEU A 1 107 ? -9.601 2.443 2.486 1.00 88.44 107 LEU A O 1
ATOM 804 N N . TRP A 1 108 ? -9.628 2.823 4.699 1.00 91.75 108 TRP A N 1
ATOM 805 C CA . TRP A 1 108 ? -10.752 1.942 4.994 1.00 91.75 108 TRP A CA 1
ATOM 806 C C . TRP A 1 108 ? -11.745 2.584 5.969 1.00 91.75 108 TRP A C 1
ATOM 808 O O . TRP A 1 108 ? -11.599 2.482 7.186 1.00 91.75 108 TRP A O 1
ATOM 818 N N . ASP A 1 109 ? -12.775 3.219 5.411 1.00 91.31 109 ASP A N 1
ATOM 819 C CA . ASP A 1 109 ? -13.920 3.766 6.145 1.00 91.31 109 ASP A CA 1
ATOM 820 C C . ASP A 1 109 ? -15.224 3.430 5.391 1.00 91.31 109 ASP A C 1
ATOM 822 O O . ASP A 1 109 ? -15.656 4.197 4.526 1.00 91.31 109 ASP A O 1
ATOM 826 N N . PRO A 1 110 ? -15.841 2.261 5.658 1.00 91.12 110 PRO A N 1
ATOM 827 C CA . PRO A 1 110 ? -17.079 1.835 4.996 1.00 91.12 110 PRO A CA 1
ATOM 828 C C . PRO A 1 110 ? -18.284 2.750 5.257 1.00 91.12 110 PRO A C 1
ATOM 830 O O . PRO A 1 110 ? -19.199 2.800 4.434 1.00 91.12 110 PRO A O 1
ATOM 833 N N . ARG A 1 111 ? -18.276 3.497 6.370 1.00 90.56 111 ARG A N 1
ATOM 834 C CA . ARG A 1 111 ? -19.360 4.413 6.760 1.00 90.56 111 ARG A CA 1
ATOM 835 C C . ARG A 1 111 ? -19.328 5.709 5.955 1.00 90.56 111 ARG A C 1
ATOM 837 O O . ARG A 1 111 ? -20.354 6.362 5.772 1.00 90.56 111 ARG A O 1
ATOM 844 N N . ASN A 1 112 ? -18.158 6.092 5.450 1.00 90.62 112 ASN A N 1
ATOM 845 C CA . ASN A 1 112 ? -18.000 7.263 4.602 1.00 90.62 112 ASN A CA 1
ATOM 846 C C . ASN A 1 112 ? -18.202 6.907 3.118 1.00 90.62 112 ASN A C 1
ATOM 848 O O . ASN A 1 112 ? -17.360 6.229 2.532 1.00 90.62 112 ASN A O 1
ATOM 852 N N . PRO A 1 113 ? -19.249 7.425 2.447 1.00 90.94 113 PRO A N 1
ATOM 853 C CA . PRO A 1 113 ? -19.542 7.080 1.055 1.00 90.94 113 PRO A CA 1
ATOM 854 C C . PRO A 1 113 ? -18.575 7.713 0.039 1.00 90.94 113 PRO A C 1
ATOM 856 O O . PRO A 1 113 ? -18.660 7.434 -1.157 1.00 90.94 113 PRO A O 1
ATOM 859 N N . ARG A 1 114 ? -17.670 8.608 0.463 1.00 91.25 114 ARG A N 1
ATOM 860 C CA . ARG A 1 114 ? -16.742 9.291 -0.449 1.00 91.25 114 ARG A CA 1
ATOM 861 C C . ARG A 1 114 ? -15.579 8.374 -0.812 1.00 91.25 114 ARG A C 1
ATOM 863 O O . ARG A 1 114 ? -14.792 8.005 0.053 1.00 91.25 114 ARG A O 1
ATOM 870 N N . VAL A 1 115 ? -15.431 8.092 -2.108 1.00 91.81 115 VAL A N 1
ATOM 871 C CA . VAL A 1 115 ? -14.294 7.326 -2.653 1.00 91.81 115 VAL A CA 1
ATOM 872 C C . VAL A 1 115 ? -12.994 8.126 -2.588 1.00 91.81 115 VAL A C 1
ATOM 874 O O . VAL A 1 115 ? -11.972 7.592 -2.173 1.00 91.81 115 VAL A O 1
ATOM 877 N N . PHE A 1 116 ? -13.023 9.406 -2.965 1.00 91.44 116 PHE A N 1
ATOM 878 C CA . PHE A 1 116 ? -11.859 10.287 -2.875 1.00 91.44 116 PHE A CA 1
ATOM 879 C C . PHE A 1 116 ? -11.900 11.074 -1.570 1.00 91.44 116 PHE A C 1
ATOM 881 O O . PHE A 1 116 ? -12.844 11.829 -1.315 1.00 91.44 116 PHE A O 1
ATOM 888 N N . VAL A 1 117 ? -10.859 10.923 -0.757 1.00 89.31 117 VAL A N 1
ATOM 889 C CA . VAL A 1 117 ? -10.718 11.610 0.531 1.00 89.31 117 VAL A CA 1
ATOM 890 C C . VAL A 1 117 ? -9.419 12.417 0.561 1.00 89.31 117 VAL A C 1
ATOM 892 O O . VAL A 1 117 ? -8.464 12.043 -0.113 1.00 89.31 117 VAL A O 1
ATOM 895 N N . PRO A 1 118 ? -9.347 13.533 1.313 1.00 86.44 118 PRO A N 1
ATOM 896 C CA . PRO A 1 118 ? -8.093 14.258 1.504 1.00 86.44 118 PRO A CA 1
ATOM 897 C C . PRO A 1 118 ? -6.975 13.326 1.975 1.00 86.44 118 PRO A C 1
ATOM 899 O O . PRO A 1 118 ? -7.213 12.501 2.865 1.00 86.44 118 PRO A O 1
ATOM 902 N N . ARG A 1 119 ? -5.792 13.472 1.374 1.00 82.19 119 ARG A N 1
ATOM 903 C CA . ARG A 1 119 ? -4.633 12.628 1.651 1.00 82.19 119 ARG A CA 1
ATOM 904 C C . ARG A 1 119 ? -4.157 12.751 3.102 1.00 82.19 119 ARG A C 1
ATOM 906 O O . ARG A 1 119 ? -4.210 13.831 3.683 1.00 82.19 119 ARG A O 1
ATOM 913 N N . VAL A 1 120 ? -3.682 11.643 3.679 1.00 78.31 120 VAL A N 1
ATOM 914 C CA . VAL A 1 120 ? -3.191 11.584 5.075 1.00 78.31 120 VAL A CA 1
ATOM 915 C C . VAL A 1 120 ? -1.919 12.412 5.270 1.00 78.31 120 VAL A C 1
ATOM 917 O O . VAL A 1 120 ? -1.704 12.963 6.345 1.00 78.31 120 VAL A O 1
ATOM 920 N N . PHE A 1 121 ? -1.066 12.462 4.246 1.00 75.56 121 PHE A N 1
ATOM 921 C CA . PHE A 1 121 ? 0.175 13.228 4.241 1.00 75.56 121 PHE A CA 1
ATOM 922 C C . PHE A 1 121 ? 0.591 13.642 2.824 1.00 75.56 121 PHE A C 1
ATOM 924 O O . PHE A 1 121 ? 0.634 12.820 1.911 1.00 75.56 121 PHE A O 1
ATOM 931 N N . GLY A 1 122 ? 0.960 14.905 2.648 1.00 75.88 122 GLY A N 1
ATOM 932 C CA . GLY A 1 122 ? 1.251 15.539 1.368 1.00 75.88 122 GLY A CA 1
ATOM 933 C C . GLY A 1 122 ? 0.022 16.211 0.755 1.00 75.88 122 GLY A C 1
ATOM 934 O O . GLY A 1 122 ? -0.961 16.489 1.436 1.00 75.88 122 GLY A O 1
ATOM 935 N N . ALA A 1 123 ? 0.089 16.488 -0.546 1.00 78.12 123 ALA A N 1
ATOM 936 C CA . ALA A 1 123 ? -1.006 17.083 -1.307 1.00 78.12 123 ALA A CA 1
ATOM 937 C C . ALA A 1 123 ? -1.734 16.031 -2.157 1.00 78.12 123 ALA A C 1
ATOM 939 O O . ALA A 1 123 ? -1.107 15.116 -2.699 1.00 78.12 123 ALA A O 1
ATOM 940 N N . GLY A 1 124 ? -3.050 16.186 -2.297 1.00 81.94 124 GLY A N 1
ATOM 941 C CA . GLY A 1 124 ? -3.901 15.375 -3.161 1.00 81.94 124 GLY A CA 1
ATOM 942 C C . GLY A 1 124 ? -4.914 14.522 -2.407 1.00 81.94 124 GLY A C 1
ATOM 943 O O . GLY A 1 124 ? -5.293 14.805 -1.270 1.00 81.94 124 GLY A O 1
ATOM 944 N N . TRP A 1 125 ? -5.363 13.465 -3.075 1.00 86.50 125 TRP A N 1
ATOM 945 C CA . TRP A 1 125 ? -6.413 12.579 -2.590 1.00 86.50 125 TRP A CA 1
ATOM 946 C C . TRP A 1 125 ? -5.871 11.173 -2.352 1.00 86.50 125 TRP A C 1
ATOM 948 O O . TRP A 1 125 ? -4.998 10.695 -3.083 1.00 86.50 125 TRP A O 1
ATOM 958 N N . ASP A 1 126 ? -6.431 10.529 -1.337 1.00 89.06 126 ASP A N 1
ATOM 959 C CA . ASP A 1 126 ? -6.349 9.094 -1.109 1.00 89.06 126 ASP A CA 1
ATOM 960 C C . ASP A 1 126 ? -7.673 8.438 -1.517 1.00 89.06 126 ASP A C 1
ATOM 962 O O . ASP A 1 126 ? -8.696 9.107 -1.719 1.00 89.06 126 ASP A O 1
ATOM 966 N N . ILE A 1 127 ? -7.640 7.113 -1.652 1.00 91.75 127 ILE A N 1
ATOM 967 C CA . ILE A 1 127 ? -8.804 6.305 -2.004 1.00 91.75 127 ILE A CA 1
ATOM 968 C C . ILE A 1 127 ? -9.312 5.587 -0.760 1.00 91.75 127 ILE A C 1
ATOM 970 O O . ILE A 1 127 ? -8.581 4.819 -0.137 1.00 91.75 127 ILE A O 1
ATOM 974 N N . ASN A 1 128 ? -10.584 5.805 -0.445 1.00 94.31 128 ASN A N 1
ATOM 975 C CA . ASN A 1 128 ? -11.311 5.024 0.539 1.00 94.31 128 ASN A CA 1
ATOM 976 C C . ASN A 1 128 ? -11.817 3.728 -0.113 1.00 94.31 128 ASN A C 1
ATOM 978 O O . ASN A 1 128 ? -12.823 3.708 -0.828 1.00 94.31 128 ASN A O 1
ATOM 982 N N . PHE A 1 129 ? -11.117 2.627 0.145 1.00 94.81 129 PHE A N 1
ATOM 983 C CA . PHE A 1 129 ? -11.482 1.301 -0.343 1.00 94.81 129 PHE A CA 1
ATOM 984 C C . PHE A 1 129 ? -12.756 0.760 0.316 1.00 94.81 129 PHE A C 1
ATOM 986 O O . PHE A 1 129 ? -13.451 -0.038 -0.311 1.00 94.81 129 PHE A O 1
ATOM 993 N N . GLY A 1 130 ? -13.105 1.226 1.521 1.00 93.56 130 GLY A N 1
ATOM 994 C CA . GLY A 1 130 ? -14.367 0.887 2.185 1.00 93.56 130 GLY A CA 1
ATOM 995 C C . GLY A 1 130 ? -15.572 1.368 1.374 1.00 93.56 130 GLY A C 1
ATOM 996 O O . GLY A 1 130 ? -16.469 0.581 1.072 1.00 93.56 130 GLY A O 1
ATOM 997 N N . ALA A 1 131 ? -15.536 2.620 0.903 1.00 93.88 131 ALA A N 1
ATOM 998 C CA . ALA A 1 131 ? -16.568 3.181 0.026 1.00 93.88 131 ALA A CA 1
ATOM 999 C C . ALA A 1 131 ? -16.723 2.389 -1.285 1.00 93.88 131 ALA A C 1
ATOM 1001 O O . ALA A 1 131 ? -17.843 2.143 -1.742 1.00 93.88 131 ALA A O 1
ATOM 1002 N N . ILE A 1 132 ? -15.608 1.959 -1.890 1.00 95.44 132 ILE A N 1
ATOM 1003 C CA . ILE A 1 132 ? -15.627 1.129 -3.105 1.00 95.44 132 ILE A CA 1
ATOM 1004 C C . ILE A 1 132 ? -16.231 -0.247 -2.804 1.00 95.44 132 ILE A C 1
ATOM 1006 O O . ILE A 1 132 ? -17.084 -0.719 -3.553 1.00 95.44 132 ILE A O 1
ATOM 1010 N N . ALA A 1 133 ? -15.824 -0.884 -1.704 1.00 95.31 133 ALA A N 1
ATOM 1011 C CA . ALA A 1 133 ? -16.325 -2.194 -1.309 1.00 95.31 133 ALA A CA 1
ATOM 1012 C C . ALA A 1 133 ? -17.841 -2.171 -1.056 1.00 95.31 133 ALA A C 1
ATOM 1014 O O . ALA A 1 133 ? -18.549 -3.047 -1.552 1.00 95.31 133 ALA A O 1
ATOM 1015 N N . VAL A 1 134 ? -18.351 -1.143 -0.372 1.00 94.25 134 VAL A N 1
ATOM 1016 C CA . VAL A 1 134 ? -19.793 -0.908 -0.191 1.00 94.25 134 VAL A CA 1
ATOM 1017 C C . VAL A 1 134 ? -20.490 -0.694 -1.535 1.00 94.25 134 VAL A C 1
ATOM 1019 O O . VAL A 1 134 ? -21.502 -1.334 -1.819 1.00 94.25 134 VAL A O 1
ATOM 1022 N N . SER A 1 135 ? -19.933 0.160 -2.399 1.00 93.88 135 SER A N 1
ATOM 1023 C CA . SER A 1 135 ? -20.514 0.463 -3.717 1.00 93.88 135 SER A CA 1
ATOM 1024 C C . SER A 1 135 ? -20.631 -0.783 -4.603 1.00 93.88 135 SER A C 1
ATOM 1026 O O . SER A 1 135 ? -21.591 -0.928 -5.358 1.00 93.88 135 SER A O 1
ATOM 1028 N N . LEU A 1 136 ? -19.683 -1.715 -4.477 1.00 95.44 136 LEU A N 1
ATOM 1029 C CA . LEU A 1 136 ? -19.682 -3.009 -5.164 1.00 95.44 136 LEU A CA 1
ATOM 1030 C C . LEU A 1 136 ? -20.477 -4.100 -4.427 1.00 95.44 136 LEU A C 1
ATOM 1032 O O . LEU A 1 136 ? -20.464 -5.253 -4.858 1.00 95.44 136 LEU A O 1
ATOM 1036 N N . ARG A 1 137 ? -21.164 -3.763 -3.326 1.00 94.56 137 ARG A N 1
ATOM 1037 C CA . ARG A 1 137 ? -21.899 -4.701 -2.456 1.00 94.56 137 ARG A CA 1
ATOM 1038 C C . ARG A 1 137 ? -21.025 -5.846 -1.940 1.00 94.56 137 ARG A C 1
ATOM 1040 O O . ARG A 1 137 ? -21.490 -6.968 -1.743 1.00 94.56 137 ARG A O 1
ATOM 1047 N N . LEU A 1 138 ? -19.735 -5.577 -1.747 1.00 93.00 138 LEU A N 1
ATOM 1048 C CA . LEU A 1 138 ? -18.816 -6.547 -1.171 1.00 93.00 138 LEU A CA 1
ATOM 1049 C C . LEU A 1 138 ? -18.989 -6.647 0.346 1.00 93.00 138 LEU A C 1
ATOM 1051 O O . LEU A 1 138 ? -18.836 -7.741 0.890 1.00 93.00 138 LEU A O 1
ATOM 1055 N N . ILE A 1 139 ? -19.323 -5.532 0.993 1.00 92.88 139 ILE A N 1
ATOM 1056 C CA . ILE A 1 139 ? -19.559 -5.398 2.434 1.00 92.88 139 ILE A CA 1
ATOM 1057 C C . ILE A 1 139 ? -20.767 -4.485 2.681 1.00 92.88 139 ILE A C 1
ATOM 1059 O O . ILE A 1 139 ? -21.206 -3.776 1.772 1.00 92.88 139 ILE A O 1
ATOM 1063 N N . GLU A 1 140 ? -21.271 -4.487 3.911 1.00 89.31 140 GLU A N 1
ATOM 1064 C CA . GLU A 1 140 ? -22.310 -3.565 4.379 1.00 89.31 140 GLU A CA 1
ATOM 1065 C C . GLU A 1 140 ? -21.662 -2.357 5.093 1.00 89.31 140 GLU A C 1
ATOM 1067 O O . GLU A 1 140 ? -20.633 -2.544 5.742 1.00 89.31 140 GLU A O 1
ATOM 1072 N N . PRO A 1 141 ? -22.200 -1.122 4.981 1.00 87.81 141 PRO A N 1
ATOM 1073 C CA . PRO A 1 141 ? -21.577 0.076 5.567 1.00 87.81 141 PRO A CA 1
ATOM 1074 C C . PRO A 1 141 ? -21.351 -0.008 7.081 1.00 87.81 141 PRO A C 1
ATOM 1076 O O . PRO A 1 141 ? -20.340 0.479 7.580 1.00 87.81 141 PRO A O 1
ATOM 1079 N N . ASP A 1 142 ? -22.274 -0.665 7.785 1.00 83.50 142 ASP A N 1
ATOM 1080 C CA . ASP A 1 142 ? -22.258 -0.835 9.239 1.00 83.50 142 ASP A CA 1
ATOM 1081 C C . ASP A 1 142 ? -21.898 -2.275 9.638 1.00 83.50 142 ASP A C 1
ATOM 1083 O O . ASP A 1 142 ? -22.309 -2.765 10.686 1.00 83.50 142 ASP A O 1
ATOM 1087 N N . SER A 1 143 ? -21.144 -2.989 8.790 1.00 79.25 143 SER A N 1
ATOM 1088 C CA . SER A 1 143 ? -20.793 -4.387 9.059 1.00 79.25 143 SER A CA 1
ATOM 1089 C C . SER A 1 143 ? -19.847 -4.574 10.243 1.00 79.25 143 SER A C 1
ATOM 1091 O O . SER A 1 143 ? -19.777 -5.677 10.764 1.00 79.25 143 SER A O 1
ATOM 1093 N N . GLU A 1 144 ? -19.076 -3.554 10.622 1.00 74.94 144 GLU A N 1
ATOM 1094 C CA . GLU A 1 144 ? -18.095 -3.629 11.709 1.00 74.94 144 GLU A CA 1
ATOM 1095 C C . GLU A 1 144 ? -18.122 -2.327 12.524 1.00 74.94 144 GLU A C 1
ATOM 1097 O O . GLU A 1 144 ? -18.151 -1.233 11.950 1.00 74.94 144 GLU A O 1
ATOM 1102 N N . ASP A 1 145 ? -18.083 -2.433 13.856 1.00 78.25 145 ASP A N 1
ATOM 1103 C CA . ASP A 1 145 ? -17.962 -1.267 14.743 1.00 78.25 145 ASP A CA 1
ATOM 1104 C C . ASP A 1 145 ? -16.538 -0.720 14.795 1.00 78.25 145 ASP A C 1
ATOM 1106 O O . ASP A 1 145 ? -16.318 0.492 14.702 1.00 78.25 145 ASP A O 1
ATOM 1110 N N . GLU A 1 146 ? -15.573 -1.632 14.897 1.00 85.25 146 GLU A N 1
ATOM 1111 C CA . GLU A 1 146 ? -14.151 -1.351 14.787 1.00 85.25 146 GLU A CA 1
ATOM 1112 C C . GLU A 1 146 ? -13.574 -2.162 13.615 1.00 85.25 146 GLU A C 1
ATOM 1114 O O . GLU A 1 146 ? -13.640 -3.398 13.632 1.00 85.25 146 GLU A O 1
ATOM 1119 N N . PRO A 1 147 ? -12.989 -1.506 12.595 1.00 87.50 147 PRO A N 1
ATOM 1120 C CA . PRO A 1 147 ? -12.537 -2.206 11.406 1.00 87.50 147 PRO A CA 1
ATOM 1121 C C . PRO A 1 147 ? -11.511 -3.300 11.692 1.00 87.50 147 PRO A C 1
ATOM 1123 O O . PRO A 1 147 ? -10.484 -3.076 12.343 1.00 87.50 147 PRO A O 1
ATOM 1126 N N . PHE A 1 148 ? -11.774 -4.479 11.135 1.00 90.69 148 PHE A N 1
ATOM 1127 C CA . PHE A 1 148 ? -10.970 -5.689 11.266 1.00 90.69 148 PHE A CA 1
ATOM 1128 C C . PHE A 1 148 ? -10.785 -6.204 12.704 1.00 90.69 148 PHE A C 1
ATOM 1130 O O . PHE A 1 148 ? -10.004 -7.135 12.903 1.00 90.69 148 PHE A O 1
ATOM 1137 N N . ALA A 1 149 ? -11.464 -5.649 13.715 1.00 90.81 149 ALA A N 1
ATOM 1138 C CA . ALA A 1 149 ? -11.249 -6.026 15.116 1.00 90.81 149 ALA A CA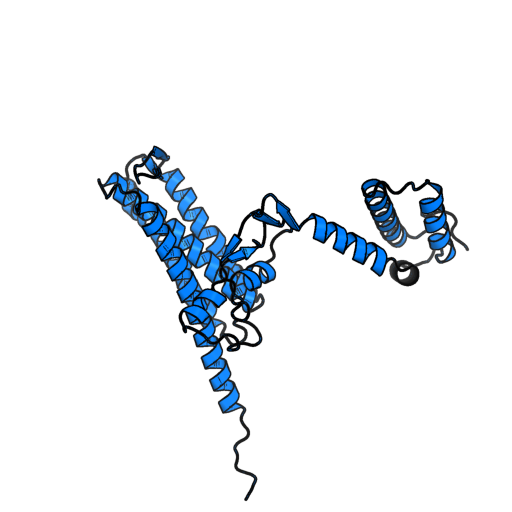 1
ATOM 1139 C C . ALA A 1 149 ? -11.568 -7.502 15.391 1.00 90.81 149 ALA A C 1
ATOM 1141 O O . ALA A 1 149 ? -10.873 -8.158 16.167 1.00 90.81 149 ALA A O 1
ATOM 1142 N N . ALA A 1 150 ? -12.569 -8.045 14.697 1.00 91.81 150 ALA A N 1
ATOM 1143 C CA . ALA A 1 150 ? -12.946 -9.451 14.781 1.00 91.81 150 ALA A CA 1
ATOM 1144 C C . ALA A 1 150 ? -12.044 -10.391 13.955 1.00 91.81 150 ALA A C 1
ATOM 1146 O O . ALA A 1 150 ? -12.224 -11.606 13.998 1.00 91.81 150 ALA A O 1
ATOM 1147 N N . VAL A 1 151 ? -11.074 -9.868 13.192 1.00 93.50 151 VAL A N 1
ATOM 1148 C CA . VAL A 1 151 ? -10.211 -10.686 12.329 1.00 93.50 151 VAL A CA 1
ATOM 1149 C C . VAL A 1 151 ? -9.177 -11.450 13.169 1.00 93.50 151 VAL A C 1
ATOM 1151 O O . VAL A 1 151 ? -8.347 -10.832 13.846 1.00 93.50 151 VAL A O 1
ATOM 1154 N N . PRO A 1 152 ? -9.144 -12.793 13.085 1.00 92.19 152 PRO A N 1
ATOM 1155 C CA . PRO A 1 152 ? -8.135 -13.594 13.768 1.00 92.19 152 PRO A CA 1
ATOM 1156 C C . PRO A 1 152 ? -6.701 -13.275 13.315 1.00 92.19 152 PRO A C 1
ATOM 1158 O O . PRO A 1 152 ? -6.434 -12.963 12.152 1.00 92.19 152 PRO A O 1
ATOM 1161 N N . VAL A 1 153 ? -5.730 -13.404 14.226 1.00 91.75 153 VAL A N 1
ATOM 1162 C CA . VAL A 1 153 ? -4.317 -13.084 13.937 1.00 91.75 153 VAL A CA 1
ATOM 1163 C C . VAL A 1 153 ? -3.733 -13.960 12.825 1.00 91.75 153 VAL A C 1
ATOM 1165 O O . VAL A 1 153 ? -2.950 -13.473 12.008 1.00 91.75 153 VAL A O 1
ATOM 1168 N N . ASP A 1 154 ? -4.132 -15.229 12.744 1.00 93.56 154 ASP A N 1
ATOM 1169 C CA . ASP A 1 154 ? -3.685 -16.137 11.686 1.00 93.56 154 ASP A CA 1
ATOM 1170 C C . ASP A 1 154 ? -4.171 -15.695 10.299 1.00 93.56 154 ASP A C 1
ATOM 1172 O O . ASP A 1 154 ? -3.481 -15.929 9.309 1.00 93.56 154 ASP A O 1
ATOM 1176 N N . VAL A 1 155 ? -5.311 -15.004 10.213 1.00 96.19 155 VAL A N 1
ATOM 1177 C CA . VAL A 1 155 ? -5.824 -14.443 8.957 1.00 96.19 155 VAL A CA 1
ATOM 1178 C C . VAL A 1 155 ? -4.959 -13.270 8.499 1.00 96.19 155 VAL A C 1
ATOM 1180 O O . VAL A 1 155 ? -4.608 -13.216 7.322 1.00 96.19 155 VAL A O 1
ATOM 1183 N N . PHE A 1 156 ? -4.522 -12.387 9.404 1.00 95.19 156 PHE A N 1
ATOM 1184 C CA . PHE A 1 156 ? -3.545 -11.344 9.059 1.00 95.19 156 PHE A CA 1
ATOM 1185 C C . PHE A 1 156 ? -2.211 -11.943 8.592 1.00 95.19 156 PHE A C 1
ATOM 1187 O O . PHE A 1 156 ? -1.647 -11.499 7.592 1.00 95.19 156 PHE A O 1
ATOM 1194 N N . LEU A 1 157 ? -1.727 -12.990 9.269 1.00 95.19 157 LEU A N 1
ATOM 1195 C CA . LEU A 1 157 ? -0.511 -13.704 8.864 1.00 95.19 157 LEU A CA 1
ATOM 1196 C C . LEU A 1 157 ? -0.659 -14.360 7.484 1.00 95.19 157 LEU A C 1
ATOM 1198 O O . LEU A 1 157 ? 0.261 -14.294 6.672 1.00 95.19 157 LEU A O 1
ATOM 1202 N N . LYS A 1 158 ? -1.823 -14.943 7.180 1.00 96.81 158 LYS A N 1
ATOM 1203 C CA . LYS A 1 158 ? -2.135 -15.472 5.845 1.00 96.81 158 LYS A CA 1
ATOM 1204 C C . LYS A 1 158 ? -2.209 -14.356 4.807 1.00 96.81 158 LYS A C 1
ATOM 1206 O O . LYS A 1 158 ? -1.682 -14.524 3.713 1.00 96.81 158 LYS A O 1
ATOM 1211 N N . ALA A 1 159 ? -2.801 -13.209 5.132 1.00 97.19 159 ALA A N 1
ATOM 1212 C CA . ALA A 1 159 ? -2.915 -12.080 4.212 1.00 97.19 159 ALA A CA 1
ATOM 1213 C C . ALA A 1 159 ? -1.547 -11.480 3.835 1.00 97.19 159 ALA A C 1
ATOM 1215 O O . ALA A 1 159 ? -1.372 -11.045 2.699 1.00 97.19 159 ALA A O 1
ATOM 1216 N N . LEU A 1 160 ? -0.544 -11.550 4.723 1.00 97.06 160 LEU A N 1
ATOM 1217 C CA . LEU A 1 160 ? 0.844 -11.183 4.397 1.00 97.06 160 LEU A CA 1
ATOM 1218 C C . LEU A 1 160 ? 1.441 -12.011 3.251 1.00 97.06 160 LEU A C 1
ATOM 1220 O O . LEU A 1 160 ? 2.382 -11.547 2.607 1.00 97.06 160 LEU A O 1
ATOM 1224 N N . SER A 1 161 ? 0.909 -13.204 2.960 1.00 97.81 161 SER A N 1
ATOM 1225 C CA . SER A 1 161 ? 1.392 -14.018 1.839 1.00 97.81 161 SER A CA 1
ATOM 1226 C C . SER A 1 161 ? 1.262 -13.306 0.492 1.00 97.81 161 SER A C 1
ATOM 1228 O O . SER A 1 161 ? 2.110 -13.520 -0.367 1.00 97.81 161 SER A O 1
ATOM 1230 N N . VAL A 1 162 ? 0.275 -12.418 0.318 1.00 98.00 162 VAL A N 1
ATOM 1231 C CA . VAL A 1 162 ? 0.062 -11.667 -0.929 1.00 98.00 162 VAL A CA 1
ATOM 1232 C C . VAL A 1 162 ? 1.259 -10.755 -1.247 1.00 98.00 162 VAL A C 1
ATOM 1234 O O . VAL A 1 162 ? 1.934 -10.996 -2.253 1.00 98.00 162 VAL A O 1
ATOM 1237 N N . PRO A 1 163 ? 1.603 -9.754 -0.409 1.00 98.44 163 PRO A N 1
ATOM 1238 C CA . PRO A 1 163 ? 2.752 -8.895 -0.679 1.00 98.44 163 PRO A CA 1
ATOM 1239 C C . PRO A 1 163 ? 4.086 -9.646 -0.606 1.00 98.44 163 PRO A C 1
ATOM 1241 O O . PRO A 1 163 ? 5.001 -9.334 -1.371 1.00 98.44 163 PRO A O 1
ATOM 1244 N N . LEU A 1 164 ? 4.205 -10.670 0.251 1.00 98.31 164 LEU A N 1
ATOM 1245 C CA . LEU A 1 164 ? 5.408 -11.505 0.320 1.00 98.31 164 LEU A CA 1
ATOM 1246 C C . LEU A 1 164 ? 5.644 -12.272 -0.982 1.00 98.31 164 LEU A C 1
ATOM 1248 O O . LEU A 1 164 ? 6.764 -12.260 -1.486 1.00 98.31 164 LEU A O 1
ATOM 1252 N N . ALA A 1 165 ? 4.612 -12.901 -1.548 1.00 98.38 165 ALA A N 1
ATOM 1253 C CA . ALA A 1 165 ? 4.725 -13.650 -2.794 1.00 98.38 165 ALA A CA 1
ATOM 1254 C C . ALA A 1 165 ? 5.111 -12.737 -3.963 1.00 98.38 165 ALA A C 1
ATOM 1256 O O . ALA A 1 165 ? 6.002 -13.081 -4.735 1.00 98.38 165 ALA A O 1
ATOM 1257 N N . MET A 1 166 ? 4.503 -11.550 -4.063 1.00 98.38 166 MET A N 1
ATOM 1258 C CA . MET A 1 166 ? 4.835 -10.575 -5.109 1.00 98.38 166 MET A CA 1
ATOM 1259 C C . MET A 1 166 ? 6.264 -10.037 -4.961 1.00 98.38 166 MET A C 1
ATOM 1261 O O . MET A 1 166 ? 7.011 -9.989 -5.937 1.00 98.38 166 MET A O 1
ATOM 1265 N N . THR A 1 167 ? 6.687 -9.709 -3.737 1.00 98.56 167 THR A N 1
ATOM 1266 C CA . THR A 1 167 ? 8.065 -9.269 -3.455 1.00 98.56 167 THR A CA 1
ATOM 1267 C C . THR A 1 167 ? 9.077 -10.374 -3.779 1.00 98.56 167 THR A C 1
ATOM 1269 O O . THR A 1 167 ? 10.098 -10.126 -4.424 1.00 98.56 167 THR A O 1
ATOM 1272 N N . ALA A 1 168 ? 8.782 -11.615 -3.378 1.00 98.31 168 ALA A N 1
ATOM 1273 C CA . ALA A 1 168 ? 9.618 -12.773 -3.668 1.00 98.31 168 ALA A CA 1
ATOM 1274 C C . ALA A 1 168 ? 9.693 -13.056 -5.173 1.00 98.31 168 ALA A C 1
ATOM 1276 O O . ALA A 1 168 ? 10.773 -13.366 -5.663 1.00 98.31 168 ALA A O 1
ATOM 1277 N N . ALA A 1 169 ? 8.598 -12.896 -5.921 1.00 97.94 169 ALA A N 1
ATOM 1278 C CA . ALA A 1 169 ? 8.586 -13.073 -7.372 1.00 97.94 169 ALA A CA 1
ATOM 1279 C C . ALA A 1 169 ? 9.550 -12.106 -8.083 1.00 97.94 169 ALA A C 1
ATOM 1281 O O . ALA A 1 169 ? 10.288 -12.526 -8.975 1.00 97.94 169 ALA A O 1
ATOM 1282 N N . ILE A 1 170 ? 9.621 -10.839 -7.652 1.00 98.06 170 ILE A N 1
ATOM 1283 C CA . ILE A 1 170 ? 10.603 -9.870 -8.175 1.00 98.06 170 ILE A CA 1
ATOM 1284 C C . ILE A 1 170 ? 12.032 -10.362 -7.889 1.00 98.06 170 ILE A C 1
ATOM 1286 O O . ILE A 1 170 ? 12.842 -10.480 -8.805 1.00 98.06 170 ILE A O 1
ATOM 1290 N N . GLY A 1 171 ? 12.331 -10.727 -6.637 1.00 97.50 171 GLY A N 1
ATOM 1291 C CA . GLY A 1 171 ? 13.654 -11.228 -6.239 1.00 97.50 171 GLY A CA 1
ATOM 1292 C C . GLY A 1 171 ? 14.084 -12.502 -6.970 1.00 97.50 171 GLY A C 1
ATOM 1293 O O . GLY A 1 171 ? 15.203 -12.586 -7.475 1.00 97.50 171 GLY A O 1
ATOM 1294 N N . LEU A 1 172 ? 13.184 -13.483 -7.057 1.00 97.44 172 LEU A N 1
ATOM 1295 C CA . LEU A 1 172 ? 13.422 -14.759 -7.729 1.00 97.44 172 LEU A CA 1
ATOM 1296 C C . LEU A 1 172 ? 13.611 -14.568 -9.232 1.00 97.44 172 LEU A C 1
ATOM 1298 O O . LEU A 1 172 ? 14.542 -15.137 -9.793 1.00 97.44 172 LEU A O 1
ATOM 1302 N N . SER A 1 173 ? 12.778 -13.749 -9.880 1.00 95.88 173 SER A N 1
ATOM 1303 C CA . SER A 1 173 ? 12.914 -13.490 -11.317 1.00 95.88 173 SER A CA 1
ATOM 1304 C C . SER A 1 173 ? 14.244 -12.816 -11.652 1.00 95.88 173 SER A C 1
ATOM 1306 O O . SER A 1 173 ? 14.922 -13.272 -12.567 1.00 95.88 173 SER A O 1
ATOM 1308 N N . TYR A 1 174 ? 14.685 -11.820 -10.875 1.00 96.56 174 TYR A N 1
ATOM 1309 C CA . TYR A 1 174 ? 16.019 -11.240 -11.045 1.00 96.56 174 TYR A CA 1
ATOM 1310 C C . TYR A 1 174 ? 17.122 -12.278 -10.804 1.00 96.56 174 TYR A C 1
ATOM 1312 O O . TYR A 1 174 ? 18.024 -12.419 -11.624 1.00 96.56 174 TYR A O 1
ATOM 1320 N N . GLY A 1 175 ? 17.041 -13.053 -9.718 1.00 96.00 175 GLY A N 1
ATOM 1321 C CA . GLY A 1 175 ? 18.046 -14.065 -9.382 1.00 96.00 175 GLY A CA 1
ATOM 1322 C C . GLY A 1 175 ? 18.211 -15.154 -10.448 1.00 96.00 175 GLY A C 1
ATOM 1323 O O . GLY A 1 175 ? 19.341 -15.546 -10.737 1.00 96.00 175 GLY A O 1
ATOM 1324 N N . VAL A 1 176 ? 17.103 -15.608 -11.042 1.00 96.38 176 VAL A N 1
ATOM 1325 C CA . VAL A 1 176 ? 17.078 -16.651 -12.080 1.00 96.38 176 VAL A CA 1
ATOM 1326 C C . VAL A 1 176 ? 17.477 -16.094 -13.446 1.00 96.38 176 VAL A C 1
ATOM 1328 O O . VAL A 1 176 ? 18.276 -16.714 -14.139 1.00 96.38 176 VAL A O 1
ATOM 1331 N N . LEU A 1 177 ? 16.962 -14.921 -13.827 1.00 93.19 177 LEU A N 1
ATOM 1332 C CA . LEU A 1 177 ? 17.130 -14.380 -15.179 1.00 93.19 177 LEU A CA 1
ATOM 1333 C C . LEU A 1 177 ? 18.358 -13.476 -15.334 1.00 93.19 177 LEU A C 1
ATOM 1335 O O . LEU A 1 177 ? 18.670 -13.093 -16.454 1.00 93.19 177 LEU A O 1
ATOM 1339 N N . ARG A 1 178 ? 19.094 -13.138 -14.263 1.00 91.19 178 ARG A N 1
ATOM 1340 C CA . ARG A 1 178 ? 20.199 -12.150 -14.307 1.00 91.19 178 ARG A CA 1
ATOM 1341 C C . ARG A 1 178 ? 21.231 -12.344 -15.421 1.00 91.19 178 ARG A C 1
ATOM 1343 O O . ARG A 1 178 ? 21.873 -11.371 -15.786 1.00 91.19 178 ARG A O 1
ATOM 1350 N N . GLY A 1 179 ? 21.453 -13.576 -15.886 1.00 91.69 179 GLY A N 1
ATOM 1351 C CA . GLY A 1 179 ? 22.414 -13.878 -16.953 1.00 91.69 179 GLY A CA 1
ATOM 1352 C C . GLY A 1 179 ? 21.868 -13.666 -18.368 1.00 91.69 179 GLY A C 1
ATOM 1353 O O . GLY A 1 179 ? 22.650 -13.572 -19.305 1.00 91.69 179 GLY A O 1
ATOM 1354 N N . GLU A 1 180 ? 20.546 -13.592 -18.512 1.00 92.81 180 GLU A N 1
ATOM 1355 C CA . GLU A 1 180 ? 19.833 -13.404 -19.782 1.00 92.81 180 GLU A CA 1
ATOM 1356 C C . GLU A 1 180 ? 19.255 -11.990 -19.916 1.00 92.81 180 GLU A C 1
ATOM 1358 O O . GLU A 1 180 ? 18.857 -11.578 -21.006 1.00 92.81 180 GLU A O 1
ATOM 1363 N N . LEU A 1 181 ? 19.191 -11.240 -18.811 1.00 93.00 181 LEU A N 1
ATOM 1364 C CA . LEU A 1 181 ? 18.694 -9.873 -18.823 1.00 93.00 181 LEU A CA 1
ATOM 1365 C C . LEU A 1 181 ? 19.666 -8.948 -19.579 1.00 93.00 181 LEU A C 1
ATOM 1367 O O . LEU A 1 181 ? 20.880 -9.062 -19.403 1.00 93.00 18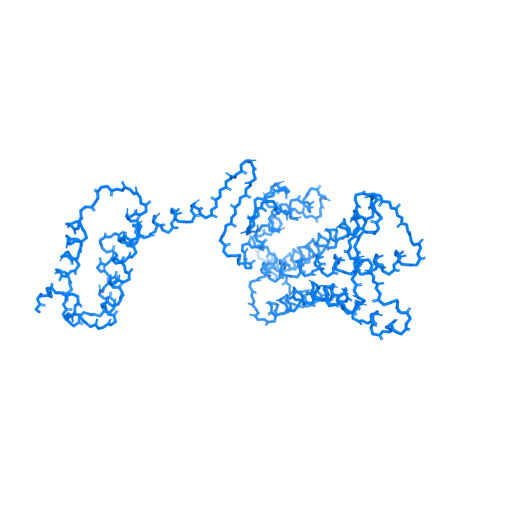1 LEU A O 1
ATOM 1371 N N . PRO A 1 182 ? 19.147 -7.994 -20.369 1.00 93.25 182 PRO A N 1
ATOM 1372 C CA . PRO A 1 182 ? 19.958 -6.922 -20.936 1.00 93.25 182 PRO A CA 1
ATOM 1373 C C . PRO A 1 182 ? 20.638 -6.087 -19.844 1.00 93.25 182 PRO A C 1
ATOM 1375 O O . PRO A 1 182 ? 20.242 -6.125 -18.679 1.00 93.25 182 PRO A O 1
ATOM 1378 N N . ASP A 1 183 ? 21.603 -5.250 -20.226 1.00 94.56 183 ASP A N 1
ATOM 1379 C CA . ASP A 1 183 ? 22.269 -4.334 -19.289 1.00 94.56 183 ASP A CA 1
ATOM 1380 C C . ASP A 1 183 ? 21.333 -3.238 -18.751 1.00 94.56 183 ASP A C 1
ATOM 1382 O O . ASP A 1 183 ? 21.535 -2.724 -17.644 1.00 94.56 183 ASP A O 1
ATOM 1386 N N . GLN A 1 184 ? 20.311 -2.873 -19.532 1.00 96.00 184 GLN A N 1
ATOM 1387 C CA . GLN A 1 184 ? 19.358 -1.816 -19.211 1.00 96.00 184 GLN A CA 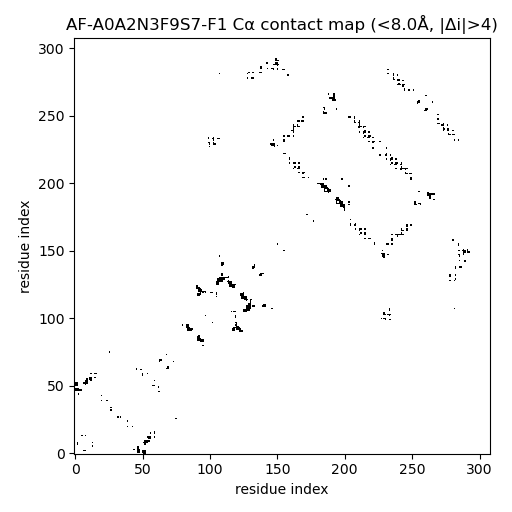1
ATOM 1388 C C . GLN A 1 184 ? 17.914 -2.253 -19.463 1.00 96.00 184 GLN A C 1
ATOM 1390 O O . GLN A 1 184 ? 17.624 -2.977 -20.415 1.00 96.00 184 GLN A O 1
ATOM 1395 N N . LEU A 1 185 ? 17.014 -1.763 -18.614 1.00 95.25 185 LEU A N 1
ATOM 1396 C CA . LEU A 1 185 ? 15.577 -1.980 -18.683 1.00 95.25 185 LEU A CA 1
ATOM 1397 C C . LEU A 1 185 ? 14.836 -0.633 -18.697 1.00 95.25 185 LEU A C 1
ATOM 1399 O O . LEU A 1 185 ? 15.277 0.305 -18.025 1.00 95.25 185 LEU A O 1
ATOM 1403 N N . PRO A 1 186 ? 13.681 -0.548 -19.379 1.00 93.69 186 PRO A N 1
ATOM 1404 C CA . PRO A 1 186 ? 12.806 0.611 -19.297 1.00 93.69 186 PRO A CA 1
ATOM 1405 C C . PRO A 1 186 ? 12.375 0.900 -17.863 1.00 93.69 186 PRO A C 1
ATOM 1407 O O . PRO A 1 186 ? 11.889 0.006 -17.163 1.00 93.69 186 PRO A O 1
ATOM 1410 N N . SER A 1 187 ? 12.542 2.151 -17.445 1.00 91.88 187 SER A N 1
ATOM 1411 C CA . SER A 1 187 ? 12.141 2.657 -16.127 1.00 91.88 187 SER A CA 1
ATOM 1412 C C . SER A 1 187 ? 10.932 3.589 -16.203 1.00 91.88 187 SER A C 1
ATOM 1414 O O . SER A 1 187 ? 10.187 3.708 -15.228 1.00 91.88 187 SER A O 1
ATOM 1416 N N . HIS A 1 188 ? 10.713 4.227 -17.354 1.00 91.25 188 HIS A N 1
ATOM 1417 C CA . HIS A 1 188 ? 9.604 5.141 -17.593 1.00 91.25 188 HIS A CA 1
ATOM 1418 C C . HIS A 1 188 ? 8.996 4.920 -18.982 1.00 91.25 188 HIS A C 1
ATOM 1420 O O . HIS A 1 188 ? 9.665 4.464 -19.913 1.00 91.25 188 HIS A O 1
ATOM 1426 N N . TRP A 1 189 ? 7.703 5.232 -19.087 1.00 90.50 189 TRP A N 1
ATOM 1427 C CA . TRP A 1 189 ? 6.939 5.192 -20.325 1.00 90.50 189 TRP A CA 1
ATOM 1428 C C . TRP A 1 189 ? 6.170 6.495 -20.478 1.00 90.50 189 TRP A C 1
ATOM 1430 O O . TRP A 1 189 ? 5.471 6.928 -19.559 1.00 90.50 189 TRP A O 1
ATOM 1440 N N . ASN A 1 190 ? 6.233 7.083 -21.666 1.00 88.19 190 ASN A N 1
ATOM 1441 C CA . ASN A 1 190 ? 5.455 8.271 -21.983 1.00 88.19 190 ASN A CA 1
ATOM 1442 C C . ASN A 1 190 ? 3.948 7.965 -22.104 1.00 88.19 190 ASN A C 1
ATOM 1444 O O . ASN A 1 190 ? 3.502 6.817 -22.066 1.00 88.19 190 ASN A O 1
ATOM 1448 N N . PHE A 1 191 ? 3.135 9.003 -22.325 1.00 84.75 191 PHE A N 1
ATOM 1449 C CA . PHE A 1 191 ? 1.679 8.868 -22.480 1.00 84.75 191 PHE A CA 1
ATOM 1450 C C . PHE A 1 191 ? 1.239 7.980 -23.657 1.00 84.75 191 PHE A C 1
ATOM 1452 O O . PHE A 1 191 ? 0.110 7.497 -23.660 1.00 84.75 191 PHE A O 1
ATOM 1459 N N . ALA A 1 192 ? 2.102 7.743 -24.649 1.00 85.94 192 ALA A N 1
ATOM 1460 C CA . ALA A 1 192 ? 1.835 6.818 -25.750 1.00 85.94 192 ALA A CA 1
ATOM 1461 C C . ALA A 1 192 ? 2.220 5.363 -25.410 1.00 85.94 192 ALA A C 1
ATOM 1463 O O . ALA A 1 192 ? 2.044 4.473 -26.241 1.00 85.94 192 ALA A O 1
ATOM 1464 N N . GLY A 1 193 ? 2.751 5.105 -24.211 1.00 85.25 193 GLY A N 1
ATOM 1465 C CA . GLY A 1 193 ? 3.212 3.792 -23.762 1.00 85.25 193 GLY A CA 1
ATOM 1466 C C . GLY A 1 193 ? 4.559 3.372 -24.343 1.00 85.25 193 GLY A C 1
ATOM 1467 O O . GLY A 1 193 ? 4.871 2.184 -24.333 1.00 85.25 193 GLY A O 1
ATOM 1468 N N . HIS A 1 194 ? 5.333 4.315 -24.883 1.00 87.38 194 HIS A N 1
ATOM 1469 C CA . HIS A 1 194 ? 6.669 4.033 -25.400 1.00 87.38 194 HIS A CA 1
ATOM 1470 C C . HIS A 1 194 ? 7.695 4.273 -24.290 1.00 87.38 194 HIS A C 1
ATOM 1472 O O . HIS A 1 194 ? 7.561 5.270 -23.572 1.00 87.38 194 HIS A O 1
ATOM 1478 N N . PRO A 1 195 ? 8.703 3.398 -24.149 1.00 90.56 195 PRO A N 1
ATOM 1479 C CA . PRO A 1 195 ? 9.773 3.614 -23.190 1.00 90.56 195 PRO A CA 1
ATOM 1480 C C . PRO A 1 195 ? 10.606 4.831 -23.606 1.00 90.56 195 PRO A C 1
ATOM 1482 O O . PRO A 1 195 ? 11.034 4.930 -24.757 1.00 90.56 195 PRO A O 1
ATOM 1485 N N . ASP A 1 196 ? 10.811 5.763 -22.684 1.00 89.75 196 ASP A N 1
ATOM 1486 C CA . ASP A 1 196 ? 11.550 7.014 -22.901 1.00 89.75 196 ASP A CA 1
ATOM 1487 C C . ASP A 1 196 ? 12.680 7.239 -21.880 1.00 89.75 196 ASP A C 1
ATOM 1489 O O . ASP A 1 196 ? 13.532 8.094 -22.117 1.00 89.75 196 ASP A O 1
ATOM 1493 N N . ASP A 1 197 ? 12.746 6.438 -20.810 1.00 92.25 197 ASP A N 1
ATOM 1494 C CA . ASP A 1 197 ? 13.887 6.370 -19.890 1.00 92.25 197 ASP A CA 1
A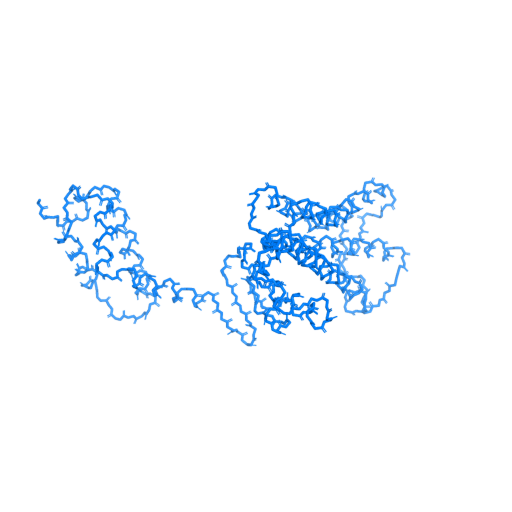TOM 1495 C C . ASP A 1 197 ? 14.312 4.916 -19.631 1.00 92.25 197 ASP A C 1
ATOM 1497 O O . ASP A 1 197 ? 13.490 3.990 -19.625 1.00 92.25 197 ASP A O 1
ATOM 1501 N N . MET A 1 198 ? 15.614 4.723 -19.424 1.00 94.88 198 MET A N 1
ATOM 1502 C CA . MET A 1 198 ? 16.260 3.419 -19.282 1.00 94.88 198 MET A CA 1
ATOM 1503 C C . MET A 1 198 ? 17.197 3.430 -18.083 1.00 94.88 198 MET A C 1
ATOM 1505 O O . MET A 1 198 ? 18.092 4.269 -17.981 1.00 94.88 198 MET A O 1
ATOM 1509 N N . TRP A 1 199 ? 17.038 2.466 -17.184 1.00 96.25 199 TRP A N 1
ATOM 1510 C CA . TRP A 1 199 ? 17.930 2.282 -16.040 1.00 96.25 199 TRP A CA 1
ATOM 1511 C C . TRP A 1 199 ? 18.727 0.995 -16.191 1.00 96.25 199 TRP A C 1
ATOM 1513 O O . TRP A 1 199 ? 18.313 0.078 -16.896 1.00 96.25 199 TRP A O 1
ATOM 1523 N N . SER A 1 200 ? 19.863 0.885 -15.495 1.00 96.94 200 SER A N 1
ATOM 1524 C CA . SER A 1 200 ? 20.553 -0.404 -15.420 1.00 96.94 200 SER A CA 1
ATOM 1525 C C . SER A 1 200 ? 19.642 -1.452 -14.783 1.00 96.94 200 SER A C 1
ATOM 1527 O O . SER A 1 200 ? 18.874 -1.149 -13.865 1.00 96.94 200 SER A O 1
ATOM 1529 N N . THR A 1 201 ? 19.743 -2.700 -15.232 1.00 96.50 201 THR A N 1
ATOM 1530 C CA . THR A 1 201 ? 18.898 -3.800 -14.738 1.00 96.50 201 THR A CA 1
ATOM 1531 C C . THR A 1 201 ? 18.968 -3.939 -13.218 1.00 96.50 201 THR A C 1
ATOM 1533 O O . THR A 1 201 ? 17.946 -4.114 -12.555 1.00 96.50 201 THR A O 1
ATOM 1536 N N . THR A 1 202 ? 20.158 -3.760 -12.639 1.00 96.06 202 THR A N 1
ATOM 1537 C CA . THR A 1 202 ? 20.352 -3.748 -11.184 1.00 96.06 202 THR A CA 1
ATOM 1538 C C . THR A 1 202 ? 19.634 -2.578 -10.512 1.00 96.06 202 THR A C 1
ATOM 1540 O O . THR A 1 202 ? 19.004 -2.775 -9.477 1.00 96.06 202 THR A O 1
ATOM 1543 N N . ALA A 1 203 ? 19.706 -1.364 -11.067 1.00 96.19 203 ALA A N 1
ATOM 1544 C CA . ALA A 1 203 ? 19.020 -0.204 -10.495 1.00 96.19 203 ALA A CA 1
ATOM 1545 C C . ALA A 1 203 ? 17.495 -0.368 -10.558 1.00 96.19 203 ALA A C 1
ATOM 1547 O O . ALA A 1 203 ? 16.809 -0.110 -9.569 1.00 96.19 203 ALA A O 1
ATOM 1548 N N . MET A 1 204 ? 16.978 -0.873 -11.680 1.00 96.19 204 MET A N 1
ATOM 1549 C CA . MET A 1 204 ? 15.556 -1.163 -11.854 1.00 96.19 204 MET A CA 1
ATOM 1550 C C . MET A 1 204 ? 15.066 -2.231 -10.866 1.00 96.19 204 MET A C 1
ATOM 1552 O O . MET A 1 204 ? 14.016 -2.075 -10.234 1.00 96.19 204 MET A O 1
ATOM 1556 N N . PHE A 1 205 ? 15.860 -3.288 -10.673 1.00 97.31 205 PHE A N 1
ATOM 1557 C CA . PHE A 1 205 ? 15.599 -4.313 -9.667 1.00 97.31 205 PHE A CA 1
ATOM 1558 C C . PHE A 1 205 ? 15.568 -3.712 -8.260 1.00 97.31 205 PHE A C 1
ATOM 1560 O O . PHE A 1 205 ? 14.597 -3.906 -7.539 1.00 97.31 205 PHE A O 1
ATOM 1567 N N . LEU A 1 206 ? 16.592 -2.952 -7.864 1.00 97.31 206 LEU A N 1
ATOM 1568 C CA . LEU A 1 206 ? 16.660 -2.368 -6.523 1.00 97.31 206 LEU A CA 1
ATOM 1569 C C . LEU A 1 206 ? 15.495 -1.411 -6.251 1.00 97.31 206 LEU A C 1
ATOM 1571 O O . LEU A 1 206 ? 14.949 -1.419 -5.149 1.00 97.31 206 LEU A O 1
ATOM 1575 N N . ALA A 1 207 ? 15.087 -0.620 -7.245 1.00 95.56 207 ALA A N 1
ATOM 1576 C CA . ALA A 1 207 ? 13.970 0.305 -7.113 1.00 95.56 207 ALA A CA 1
ATOM 1577 C C . ALA A 1 207 ? 12.630 -0.425 -6.938 1.00 95.56 207 ALA A C 1
ATOM 1579 O O . ALA A 1 207 ? 11.898 -0.155 -5.985 1.00 95.56 207 ALA A O 1
ATOM 1580 N N . THR A 1 208 ? 12.324 -1.384 -7.815 1.00 97.44 208 THR A N 1
ATOM 1581 C CA . THR A 1 208 ? 11.073 -2.160 -7.747 1.00 97.44 208 THR A CA 1
ATOM 1582 C C . THR A 1 208 ? 11.045 -3.085 -6.530 1.00 97.44 208 THR A C 1
ATOM 1584 O O . THR A 1 208 ? 10.070 -3.092 -5.778 1.00 97.44 208 THR A O 1
ATOM 1587 N N . PHE A 1 209 ? 12.134 -3.804 -6.256 1.00 98.12 209 PHE A N 1
ATOM 1588 C CA . PHE A 1 209 ? 12.255 -4.643 -5.068 1.00 98.12 209 PHE A CA 1
ATOM 1589 C C . PHE A 1 209 ? 12.162 -3.814 -3.787 1.00 98.12 209 PHE A C 1
ATOM 1591 O O . PHE A 1 209 ? 11.453 -4.210 -2.872 1.00 98.12 209 PHE A O 1
ATOM 1598 N N . GLY A 1 210 ? 12.810 -2.648 -3.717 1.00 97.31 210 GLY A N 1
ATOM 1599 C CA . GLY A 1 210 ? 12.719 -1.741 -2.571 1.00 97.31 210 GLY A CA 1
ATOM 1600 C C . GLY A 1 210 ? 11.298 -1.219 -2.341 1.00 97.31 210 GLY A C 1
ATOM 1601 O O . GLY A 1 210 ? 10.813 -1.253 -1.207 1.00 97.31 210 GLY A O 1
ATOM 1602 N N . LEU A 1 211 ? 10.607 -0.811 -3.413 1.00 96.44 211 LEU A N 1
ATOM 1603 C CA . LEU A 1 211 ? 9.212 -0.360 -3.369 1.00 96.44 211 LEU A CA 1
ATOM 1604 C C . LEU A 1 211 ? 8.264 -1.450 -2.842 1.00 96.44 211 LEU A C 1
ATOM 1606 O O . LEU A 1 211 ? 7.328 -1.135 -2.111 1.00 96.44 211 LEU A O 1
ATOM 1610 N N . ALA A 1 212 ? 8.517 -2.721 -3.163 1.00 97.94 212 ALA A N 1
ATOM 1611 C CA . ALA A 1 212 ? 7.744 -3.853 -2.653 1.00 97.94 212 ALA A CA 1
ATOM 1612 C C . ALA A 1 212 ? 8.158 -4.261 -1.225 1.00 97.94 212 ALA A C 1
ATOM 1614 O O . ALA A 1 212 ? 7.317 -4.454 -0.343 1.00 97.94 212 ALA A O 1
ATOM 1615 N N . ALA A 1 213 ? 9.462 -4.382 -0.977 1.00 97.81 213 ALA A N 1
ATOM 1616 C CA . ALA A 1 213 ? 10.014 -4.967 0.236 1.00 97.81 213 ALA A CA 1
ATOM 1617 C C . ALA A 1 213 ? 9.841 -4.061 1.456 1.00 97.81 213 ALA A C 1
ATOM 1619 O O . ALA A 1 213 ? 9.489 -4.565 2.520 1.00 97.81 213 ALA A O 1
ATOM 1620 N N . LEU A 1 214 ? 10.040 -2.742 1.328 1.00 96.25 214 LEU A N 1
ATOM 1621 C CA . LEU A 1 214 ? 9.953 -1.831 2.477 1.00 96.25 214 LEU A CA 1
ATOM 1622 C C . LEU A 1 214 ? 8.549 -1.836 3.116 1.00 96.25 214 LEU A C 1
ATOM 1624 O O . LEU A 1 214 ? 8.457 -2.096 4.321 1.00 96.25 214 LEU A O 1
ATOM 1628 N N . PRO A 1 215 ? 7.443 -1.649 2.364 1.00 95.12 215 PRO A N 1
ATOM 1629 C CA . PRO A 1 215 ? 6.099 -1.766 2.926 1.00 95.12 215 PRO A CA 1
ATOM 1630 C C . PRO A 1 215 ? 5.781 -3.180 3.420 1.00 95.12 215 PRO A C 1
ATOM 1632 O O . PRO A 1 215 ? 5.124 -3.325 4.446 1.00 95.12 215 PRO A O 1
ATOM 1635 N N . THR A 1 216 ? 6.271 -4.222 2.739 1.00 97.69 216 THR A N 1
ATOM 1636 C CA . THR A 1 216 ? 6.050 -5.622 3.143 1.00 97.69 216 THR A CA 1
ATOM 1637 C C . THR A 1 216 ? 6.700 -5.937 4.489 1.00 97.69 216 THR A C 1
ATOM 1639 O O . THR A 1 216 ? 6.060 -6.517 5.367 1.00 97.69 216 THR A O 1
ATOM 1642 N N . VAL A 1 217 ? 7.944 -5.500 4.697 1.00 96.25 217 VAL A N 1
ATOM 1643 C CA . VAL A 1 217 ? 8.645 -5.622 5.983 1.00 96.25 217 VAL A CA 1
ATOM 1644 C C . VAL A 1 217 ? 7.918 -4.823 7.060 1.00 96.25 217 VAL A C 1
ATOM 1646 O O . VAL A 1 217 ? 7.734 -5.322 8.171 1.00 96.25 217 VAL A O 1
ATOM 1649 N N . TRP A 1 218 ? 7.451 -3.614 6.739 1.00 92.50 218 TRP A N 1
ATOM 1650 C CA . TRP A 1 218 ? 6.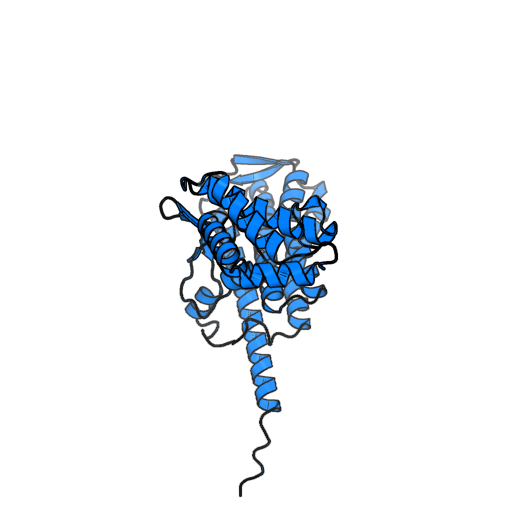689 -2.802 7.683 1.00 92.50 218 TRP A CA 1
ATOM 1651 C C . TRP A 1 218 ? 5.355 -3.454 8.078 1.00 92.50 218 TRP A C 1
ATOM 1653 O O . TRP A 1 218 ? 5.023 -3.487 9.264 1.00 92.50 218 TRP A O 1
ATOM 1663 N N . ALA A 1 219 ? 4.628 -4.043 7.127 1.00 94.31 219 ALA A N 1
ATOM 1664 C CA . ALA A 1 219 ? 3.396 -4.785 7.380 1.00 94.31 219 ALA A CA 1
ATOM 1665 C C . ALA A 1 219 ? 3.641 -6.044 8.224 1.00 94.31 219 ALA A C 1
ATOM 1667 O O . ALA A 1 219 ? 2.903 -6.304 9.180 1.00 94.31 219 ALA A O 1
ATOM 1668 N N . ALA A 1 220 ? 4.707 -6.796 7.933 1.00 94.94 220 ALA A N 1
ATOM 1669 C CA . ALA A 1 220 ? 5.108 -7.948 8.734 1.00 94.94 220 ALA A CA 1
ATOM 1670 C C . ALA A 1 220 ? 5.451 -7.528 10.171 1.00 94.94 220 ALA A C 1
ATOM 1672 O O . ALA A 1 220 ? 4.931 -8.098 11.129 1.00 94.94 220 ALA A O 1
ATOM 1673 N N . TRP A 1 221 ? 6.254 -6.474 10.336 1.00 92.25 221 TRP A N 1
ATOM 1674 C CA . TRP A 1 221 ? 6.594 -5.920 11.645 1.00 92.25 221 TRP A CA 1
ATOM 1675 C C . TRP A 1 221 ? 5.359 -5.4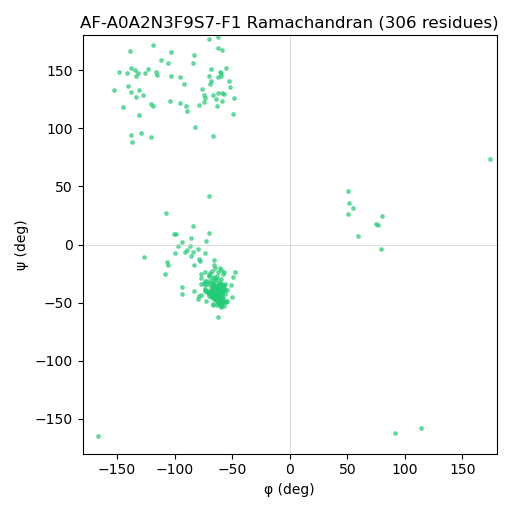31 12.413 1.00 92.25 221 TRP A C 1
ATOM 1677 O O . TRP A 1 221 ? 5.206 -5.758 13.589 1.00 92.25 221 TRP A O 1
ATOM 1687 N N . SER A 1 222 ? 4.453 -4.707 11.747 1.00 88.25 222 SER A N 1
ATOM 1688 C CA . SER A 1 222 ? 3.184 -4.222 12.310 1.00 88.25 222 SER A CA 1
ATOM 1689 C C . SER A 1 222 ? 2.306 -5.372 12.820 1.00 88.25 222 SER A C 1
ATOM 1691 O O . SER A 1 222 ? 1.763 -5.309 13.927 1.00 88.25 222 SER A O 1
ATOM 1693 N N . THR A 1 223 ? 2.236 -6.460 12.048 1.00 90.69 223 THR A N 1
ATOM 1694 C CA . THR A 1 223 ? 1.471 -7.668 12.390 1.00 90.69 223 THR A CA 1
ATOM 1695 C C . THR A 1 223 ? 2.090 -8.415 13.572 1.00 90.69 223 THR A C 1
ATOM 1697 O O . THR A 1 223 ? 1.376 -8.812 14.491 1.00 90.69 223 THR A O 1
ATOM 1700 N N . LEU A 1 224 ? 3.419 -8.558 13.598 1.00 90.38 224 LEU A N 1
ATOM 1701 C CA . LEU A 1 224 ? 4.144 -9.274 14.654 1.00 90.38 224 LEU A CA 1
ATOM 1702 C C . LEU A 1 224 ? 4.210 -8.500 15.979 1.00 90.38 224 LEU A C 1
ATOM 1704 O O . LEU A 1 224 ? 4.161 -9.105 17.047 1.00 90.38 224 LEU A O 1
ATOM 1708 N N . LYS A 1 225 ? 4.310 -7.165 15.941 1.00 88.38 225 LYS A N 1
ATOM 1709 C CA . LYS A 1 225 ? 4.391 -6.302 17.137 1.00 88.38 225 LYS A CA 1
ATOM 1710 C C . LYS A 1 225 ? 3.032 -5.951 17.751 1.00 88.38 225 LYS A C 1
ATOM 1712 O O . LYS A 1 225 ? 2.954 -5.031 18.556 1.00 88.38 225 LYS A O 1
ATOM 1717 N N . GLN A 1 226 ? 1.985 -6.687 17.388 1.00 71.50 226 GLN A N 1
ATOM 1718 C CA . GLN A 1 226 ? 0.635 -6.563 17.935 1.00 71.50 226 GLN A CA 1
ATOM 1719 C C . GLN A 1 226 ? 0.070 -5.127 17.940 1.00 71.50 226 GLN A C 1
ATOM 1721 O O . GLN A 1 226 ? -0.544 -4.694 18.910 1.00 71.50 226 GLN A O 1
ATOM 1726 N N . ARG A 1 227 ? 0.211 -4.392 16.827 1.00 78.31 227 ARG A N 1
ATOM 1727 C CA . ARG A 1 227 ? -0.527 -3.128 16.603 1.00 78.31 227 ARG A CA 1
ATOM 1728 C C . ARG A 1 227 ? -2.048 -3.379 16.557 1.00 78.31 227 ARG A C 1
ATOM 1730 O O . ARG A 1 227 ? -2.466 -4.539 16.472 1.00 78.31 227 ARG A O 1
ATOM 1737 N N . SER A 1 228 ? -2.866 -2.322 16.586 1.00 88.12 228 SER A N 1
ATOM 1738 C CA . SER A 1 228 ? -4.330 -2.426 16.434 1.00 88.12 228 SER A CA 1
ATOM 1739 C C . SER A 1 228 ? -4.722 -3.158 15.141 1.00 88.12 228 SER A C 1
ATOM 1741 O O . SER A 1 228 ? -3.976 -3.138 14.157 1.00 88.12 228 SER A O 1
ATOM 1743 N N . ALA A 1 229 ? -5.883 -3.819 15.132 1.00 89.56 229 ALA A N 1
ATOM 1744 C CA . ALA A 1 229 ? -6.348 -4.599 13.981 1.00 89.56 229 ALA A CA 1
ATOM 1745 C C . ALA A 1 229 ? -6.478 -3.738 12.712 1.00 89.56 229 ALA A C 1
ATOM 1747 O O . ALA A 1 229 ? -6.001 -4.122 11.641 1.00 89.56 229 ALA A O 1
ATOM 1748 N N . LEU A 1 230 ? -6.994 -2.518 12.879 1.00 88.44 230 LEU A N 1
ATOM 1749 C CA . LEU A 1 230 ? -7.058 -1.486 11.851 1.00 88.44 230 LEU A CA 1
ATOM 1750 C C . LEU A 1 230 ? -5.675 -1.196 11.225 1.00 88.44 230 LEU A C 1
ATOM 1752 O O . LEU A 1 230 ? -5.524 -1.207 10.001 1.00 88.44 230 LEU A O 1
ATOM 1756 N N . ALA A 1 231 ? -4.635 -1.002 12.046 1.00 87.56 231 ALA A N 1
ATOM 1757 C CA . ALA A 1 231 ? -3.278 -0.750 11.559 1.00 87.56 231 ALA A CA 1
ATOM 1758 C C . ALA A 1 231 ? -2.670 -1.965 10.831 1.00 87.56 231 ALA A C 1
ATOM 1760 O O . ALA A 1 231 ? -1.961 -1.794 9.833 1.00 87.56 231 ALA A O 1
ATOM 1761 N N . ARG A 1 232 ? -2.950 -3.196 11.285 1.00 91.69 232 ARG A N 1
ATOM 1762 C CA . ARG A 1 232 ? -2.510 -4.423 10.592 1.00 91.69 232 ARG A CA 1
ATOM 1763 C C . ARG A 1 232 ? -3.139 -4.517 9.208 1.00 91.69 232 ARG A C 1
ATOM 1765 O O . ARG A 1 232 ? -2.411 -4.635 8.226 1.00 91.69 232 ARG A O 1
ATOM 1772 N N . GLY A 1 233 ? -4.463 -4.381 9.124 1.00 91.88 233 GLY A N 1
ATOM 1773 C CA . GLY A 1 233 ? -5.190 -4.410 7.856 1.00 91.88 233 GLY A CA 1
ATOM 1774 C C . GLY A 1 233 ? -4.658 -3.370 6.872 1.00 91.88 233 GLY A C 1
ATOM 1775 O O . GLY A 1 233 ? -4.302 -3.708 5.746 1.00 91.88 233 GLY A O 1
ATOM 1776 N N . ALA A 1 234 ? -4.507 -2.119 7.312 1.00 89.75 234 ALA A N 1
ATOM 1777 C CA . ALA A 1 234 ? -4.026 -1.035 6.457 1.00 89.75 234 ALA A CA 1
ATOM 1778 C C . ALA A 1 234 ? -2.591 -1.213 5.964 1.00 89.75 234 ALA A C 1
ATOM 1780 O O . ALA A 1 234 ? -2.316 -0.989 4.787 1.00 89.75 234 ALA A O 1
ATOM 1781 N N . THR A 1 235 ? -1.677 -1.634 6.841 1.00 92.00 235 THR A N 1
ATOM 1782 C CA . THR A 1 235 ? -0.284 -1.874 6.440 1.00 92.00 235 THR A CA 1
ATOM 1783 C C . THR A 1 235 ? -0.174 -3.050 5.468 1.00 92.00 235 THR A C 1
ATOM 1785 O O . THR A 1 235 ? 0.566 -2.945 4.493 1.00 92.00 235 THR A O 1
ATOM 1788 N N . ILE A 1 236 ? -0.965 -4.117 5.644 1.00 95.44 236 ILE A N 1
ATOM 1789 C CA . ILE A 1 236 ? -1.050 -5.234 4.686 1.00 95.44 236 ILE A CA 1
ATOM 1790 C C . ILE A 1 236 ? -1.649 -4.778 3.348 1.00 95.44 236 ILE A C 1
ATOM 1792 O O . ILE A 1 236 ? -1.117 -5.128 2.294 1.00 95.44 236 ILE A O 1
ATOM 1796 N N . GLY A 1 237 ? -2.719 -3.979 3.361 1.00 94.62 237 GLY A N 1
ATOM 1797 C CA . GLY A 1 237 ? -3.334 -3.438 2.146 1.00 94.62 237 GLY A CA 1
ATOM 1798 C C . GLY A 1 237 ? -2.383 -2.535 1.353 1.00 94.62 237 GLY A C 1
ATOM 1799 O O . GLY A 1 237 ? -2.248 -2.700 0.138 1.00 94.62 237 GLY A O 1
ATOM 1800 N N . LEU A 1 238 ? -1.658 -1.643 2.040 1.00 93.38 238 LEU A N 1
ATOM 1801 C CA . LEU A 1 238 ? -0.623 -0.800 1.433 1.00 93.38 238 LEU A CA 1
ATOM 1802 C C . LEU A 1 238 ? 0.543 -1.635 0.891 1.00 93.38 238 LEU A C 1
ATOM 1804 O O . LEU A 1 238 ? 1.002 -1.388 -0.222 1.00 93.38 238 LEU A O 1
ATOM 1808 N N . ALA A 1 239 ? 1.014 -2.627 1.649 1.00 96.31 239 ALA A N 1
ATOM 1809 C CA . ALA A 1 239 ? 2.068 -3.520 1.184 1.00 96.31 239 ALA A CA 1
ATOM 1810 C C . ALA A 1 239 ? 1.640 -4.293 -0.067 1.00 96.31 239 ALA A C 1
ATOM 1812 O O . ALA A 1 239 ? 2.416 -4.402 -1.010 1.00 96.31 239 ALA A O 1
ATOM 1813 N N . SER A 1 240 ? 0.392 -4.766 -0.108 1.00 98.00 240 SER A N 1
ATOM 1814 C CA . SER A 1 240 ? -0.173 -5.463 -1.270 1.00 98.00 240 SER A CA 1
ATOM 1815 C C . SER A 1 240 ? -0.262 -4.542 -2.487 1.00 98.00 240 SER A C 1
ATOM 1817 O O . SER A 1 240 ? 0.103 -4.956 -3.584 1.00 98.00 240 SER A O 1
ATOM 1819 N N . PHE A 1 241 ? -0.667 -3.279 -2.292 1.00 96.81 241 PHE A N 1
ATOM 1820 C CA . PHE A 1 241 ? -0.675 -2.269 -3.355 1.00 96.81 241 PHE A CA 1
ATOM 1821 C C . PHE A 1 241 ? 0.729 -2.054 -3.922 1.00 96.81 241 PHE A C 1
ATOM 1823 O O . PHE A 1 241 ? 0.945 -2.168 -5.126 1.00 96.81 241 PHE A O 1
ATOM 1830 N N . ALA A 1 242 ? 1.689 -1.756 -3.042 1.00 96.94 242 ALA A N 1
ATOM 1831 C CA . ALA A 1 242 ? 3.052 -1.416 -3.425 1.00 96.94 242 ALA A CA 1
ATOM 1832 C C . ALA A 1 242 ? 3.771 -2.601 -4.082 1.00 96.94 242 ALA A C 1
ATOM 1834 O O . ALA A 1 242 ? 4.417 -2.423 -5.111 1.00 96.94 242 ALA A O 1
ATOM 1835 N N . ALA A 1 243 ? 3.613 -3.811 -3.536 1.00 98.31 243 ALA A N 1
ATOM 1836 C CA . ALA A 1 243 ? 4.186 -5.023 -4.107 1.00 98.31 243 ALA A CA 1
ATOM 1837 C C . ALA A 1 243 ? 3.548 -5.381 -5.458 1.00 98.31 243 ALA A C 1
ATOM 1839 O O . ALA A 1 243 ? 4.269 -5.762 -6.377 1.00 98.31 243 ALA A O 1
ATOM 1840 N N . SER A 1 244 ? 2.231 -5.197 -5.615 1.00 98.38 244 SER A N 1
ATOM 1841 C CA . SER A 1 244 ? 1.548 -5.378 -6.902 1.00 98.38 244 SER A CA 1
ATOM 1842 C C . SER A 1 244 ? 2.027 -4.380 -7.947 1.00 98.38 244 SER A C 1
ATOM 1844 O O . SER A 1 244 ? 2.379 -4.777 -9.058 1.00 98.38 244 SER A O 1
ATOM 1846 N N . LEU A 1 245 ? 2.101 -3.100 -7.581 1.00 97.56 245 LEU A N 1
ATOM 1847 C CA . LEU A 1 245 ? 2.565 -2.041 -8.467 1.00 97.56 245 LEU A CA 1
ATOM 1848 C C . LEU A 1 245 ? 4.012 -2.299 -8.895 1.00 97.56 245 LEU A C 1
ATOM 1850 O O . LEU A 1 245 ? 4.306 -2.318 -10.085 1.00 97.56 245 LEU A O 1
ATOM 1854 N N . ALA A 1 246 ? 4.901 -2.573 -7.939 1.00 98.00 246 ALA A N 1
ATOM 1855 C CA . ALA A 1 246 ? 6.301 -2.881 -8.203 1.00 98.00 246 ALA A CA 1
ATOM 1856 C C . ALA A 1 246 ? 6.480 -4.127 -9.082 1.00 98.00 246 ALA A C 1
ATOM 1858 O O . ALA A 1 246 ? 7.278 -4.104 -10.016 1.00 98.00 246 ALA A O 1
ATOM 1859 N N . CYS A 1 247 ? 5.730 -5.199 -8.808 1.00 98.00 247 CYS A N 1
ATOM 1860 C CA . CYS A 1 247 ? 5.782 -6.433 -9.587 1.00 98.00 247 CYS A CA 1
ATOM 1861 C C . CYS A 1 247 ? 5.284 -6.208 -11.019 1.00 98.00 247 CYS A C 1
ATOM 1863 O O . CYS A 1 247 ? 5.916 -6.672 -11.965 1.00 98.00 247 CYS A O 1
ATOM 1865 N N . GLY A 1 248 ? 4.200 -5.448 -11.192 1.00 96.31 248 GLY A N 1
ATOM 1866 C CA . GLY A 1 248 ? 3.672 -5.107 -12.508 1.00 96.31 248 GLY A CA 1
ATOM 1867 C C . GLY A 1 248 ? 4.606 -4.195 -13.308 1.00 96.31 248 GLY A C 1
ATOM 1868 O O . GLY A 1 248 ? 4.798 -4.439 -14.495 1.00 96.31 248 GLY A O 1
ATOM 1869 N N . VAL A 1 249 ? 5.243 -3.204 -12.670 1.00 95.75 249 VAL A N 1
ATOM 1870 C CA . VAL A 1 249 ? 6.273 -2.372 -13.316 1.00 95.75 249 VAL A CA 1
ATOM 1871 C C . VAL A 1 249 ? 7.471 -3.232 -13.730 1.00 95.75 249 VAL A C 1
ATOM 1873 O O . VAL A 1 249 ? 7.895 -3.160 -14.878 1.00 95.75 249 VAL A O 1
ATOM 1876 N N . TRP A 1 250 ? 7.978 -4.086 -12.835 1.00 96.69 250 TRP A N 1
ATOM 1877 C CA . TRP A 1 250 ? 9.079 -5.006 -13.137 1.00 96.69 250 TRP A CA 1
ATOM 1878 C C . TRP A 1 250 ? 8.752 -5.919 -14.326 1.00 96.69 250 TRP A C 1
ATOM 1880 O O . TRP A 1 250 ? 9.523 -6.004 -15.279 1.00 96.69 250 TRP A O 1
ATOM 1890 N N . LEU A 1 251 ? 7.576 -6.552 -14.315 1.00 95.19 251 LEU A N 1
ATOM 1891 C CA . LEU A 1 251 ? 7.118 -7.413 -15.402 1.00 95.19 251 LEU A CA 1
ATOM 1892 C C . LEU A 1 251 ? 6.970 -6.639 -16.718 1.00 95.19 251 LEU A C 1
ATOM 1894 O O . LEU A 1 251 ? 7.353 -7.144 -17.773 1.00 95.19 251 LEU A O 1
ATOM 1898 N N . LEU A 1 252 ? 6.446 -5.414 -16.663 1.00 94.19 252 LEU A N 1
ATOM 1899 C CA . LEU A 1 252 ? 6.315 -4.566 -17.839 1.00 94.19 252 LEU A CA 1
ATOM 1900 C C . LEU A 1 252 ? 7.686 -4.226 -18.437 1.00 94.19 252 LEU A C 1
ATOM 1902 O O . LEU A 1 252 ? 7.849 -4.331 -19.653 1.00 94.19 252 LEU A O 1
ATOM 1906 N N . SER A 1 253 ? 8.683 -3.886 -17.614 1.00 93.75 253 SER A N 1
ATOM 1907 C CA . SER A 1 253 ? 10.061 -3.659 -18.072 1.00 93.75 253 SER A CA 1
ATOM 1908 C C . SER A 1 253 ? 10.623 -4.876 -18.812 1.00 93.75 253 SER A C 1
ATOM 1910 O O . SER A 1 253 ? 11.217 -4.727 -19.875 1.00 93.75 253 SER A O 1
ATOM 1912 N N . LEU A 1 254 ? 10.379 -6.089 -18.308 1.00 92.81 254 LEU A N 1
ATOM 1913 C CA . LEU A 1 254 ? 10.819 -7.322 -18.970 1.00 92.81 254 LEU A CA 1
ATOM 1914 C C . LEU A 1 254 ? 10.101 -7.561 -20.309 1.00 92.81 254 LEU A C 1
ATOM 1916 O O . LEU A 1 254 ? 10.737 -7.884 -21.312 1.00 92.81 254 LEU A O 1
ATOM 1920 N N . ILE A 1 255 ? 8.779 -7.372 -20.346 1.00 91.25 255 ILE A N 1
ATOM 1921 C CA . ILE A 1 255 ? 7.961 -7.578 -21.551 1.00 91.25 255 ILE A CA 1
ATOM 1922 C C . ILE A 1 255 ? 8.318 -6.566 -22.647 1.00 91.25 255 ILE A C 1
ATOM 1924 O O . ILE A 1 255 ? 8.386 -6.914 -23.825 1.00 91.25 255 ILE A O 1
ATOM 1928 N N . THR A 1 256 ? 8.544 -5.310 -22.272 1.00 89.50 256 THR A N 1
ATOM 1929 C CA . THR A 1 256 ? 8.811 -4.210 -23.212 1.00 89.50 256 THR A CA 1
ATOM 1930 C C . THR A 1 256 ? 10.155 -4.351 -23.917 1.00 89.50 256 THR A C 1
ATOM 1932 O O . THR A 1 256 ? 10.224 -4.098 -25.118 1.00 89.50 256 THR A O 1
ATOM 1935 N N . VAL A 1 257 ? 11.188 -4.854 -23.235 1.00 87.75 257 VAL A N 1
ATOM 1936 C CA . VAL A 1 257 ? 12.457 -5.224 -23.891 1.00 87.75 257 VAL A CA 1
ATOM 1937 C C . VAL A 1 257 ? 12.261 -6.384 -24.870 1.00 87.75 257 VAL A C 1
ATOM 1939 O O . VAL A 1 257 ? 12.838 -6.372 -25.954 1.00 87.75 257 VAL A O 1
ATOM 1942 N N . GLY A 1 258 ? 11.392 -7.345 -24.555 1.00 83.19 258 GLY A N 1
ATOM 1943 C CA . GLY A 1 258 ? 11.051 -8.459 -25.447 1.00 83.19 258 GLY A CA 1
ATOM 1944 C C . GLY A 1 258 ? 10.232 -8.086 -26.693 1.00 83.19 258 GLY A C 1
ATOM 1945 O O . GLY A 1 258 ? 9.731 -8.984 -27.365 1.00 83.19 258 GLY A O 1
ATOM 1946 N N . GLY A 1 259 ? 10.051 -6.795 -27.002 1.00 83.31 259 GLY A N 1
ATOM 1947 C CA . GLY A 1 259 ? 9.205 -6.332 -28.108 1.00 83.31 259 GLY A CA 1
ATOM 1948 C C . GLY A 1 259 ? 7.710 -6.322 -27.777 1.00 83.31 259 GLY A C 1
ATOM 1949 O O . GLY A 1 259 ? 6.874 -6.433 -28.673 1.00 83.31 259 GLY A O 1
ATOM 1950 N N . GLY A 1 260 ? 7.370 -6.231 -26.490 1.00 82.88 260 GLY A N 1
ATOM 1951 C CA . GLY A 1 260 ? 5.998 -6.193 -26.001 1.00 82.88 260 GLY A CA 1
ATOM 1952 C C . GLY A 1 260 ? 5.175 -4.987 -26.479 1.00 82.88 260 GLY A C 1
ATOM 1953 O O . GLY A 1 260 ? 5.671 -4.118 -27.201 1.00 82.88 260 GLY A O 1
ATOM 1954 N N . PRO A 1 261 ? 3.892 -4.921 -26.079 1.00 79.12 261 PRO A N 1
ATOM 1955 C CA . PRO A 1 261 ? 2.977 -3.884 -26.541 1.00 79.12 261 PRO A CA 1
ATOM 1956 C C . PRO A 1 261 ? 3.491 -2.486 -26.179 1.00 79.12 261 PRO A C 1
ATOM 1958 O O . PRO A 1 261 ? 4.113 -2.295 -25.137 1.00 79.12 261 PRO A O 1
ATOM 1961 N N . GLN A 1 262 ? 3.186 -1.510 -27.034 1.00 83.12 262 GLN A N 1
ATOM 1962 C CA . GLN A 1 262 ? 3.457 -0.085 -26.823 1.00 83.12 262 GLN A CA 1
ATOM 1963 C C . GLN A 1 262 ? 2.155 0.673 -27.072 1.00 83.12 262 GLN A C 1
ATOM 1965 O O . GLN A 1 262 ? 1.757 0.911 -28.212 1.00 83.12 262 GLN A O 1
ATOM 1970 N N . ALA A 1 263 ? 1.423 0.953 -25.998 1.00 88.19 263 ALA A N 1
ATOM 1971 C CA . ALA A 1 263 ? 0.105 1.560 -26.066 1.00 88.19 263 ALA A CA 1
ATOM 1972 C C . ALA A 1 263 ? -0.163 2.435 -24.842 1.00 88.19 263 ALA A C 1
ATOM 1974 O O . ALA A 1 263 ? 0.260 2.128 -23.730 1.00 88.19 263 ALA A O 1
ATOM 1975 N N . TRP A 1 264 ? -0.950 3.491 -25.037 1.00 86.81 264 TRP A N 1
ATOM 1976 C CA . TRP A 1 264 ? -1.287 4.472 -24.000 1.00 86.81 264 TRP A CA 1
ATOM 1977 C C . TRP A 1 264 ? -1.953 3.869 -22.748 1.00 86.81 264 TRP A C 1
ATOM 1979 O O . TRP A 1 264 ? -1.884 4.450 -21.669 1.00 86.81 264 TRP A O 1
ATOM 1989 N N . TRP A 1 265 ? -2.593 2.700 -22.866 1.00 88.81 265 TRP A N 1
ATOM 1990 C CA . TRP A 1 265 ? -3.261 2.018 -21.753 1.00 88.81 265 TRP A CA 1
ATOM 1991 C C . TRP A 1 265 ? -2.318 1.157 -20.901 1.00 88.81 265 TRP A C 1
ATOM 1993 O O . TRP A 1 265 ? -2.733 0.649 -19.862 1.00 88.81 265 TRP A O 1
ATOM 2003 N N . ILE A 1 266 ? -1.056 0.989 -21.297 1.00 87.19 266 ILE A N 1
ATOM 2004 C CA . ILE A 1 266 ? -0.095 0.135 -20.588 1.00 87.19 266 ILE A CA 1
ATOM 2005 C C . ILE A 1 266 ? 0.105 0.546 -19.124 1.00 87.19 266 ILE A C 1
ATOM 2007 O O . ILE A 1 266 ? 0.006 -0.330 -18.263 1.00 87.19 266 ILE A O 1
ATOM 2011 N N . PRO A 1 267 ? 0.294 1.837 -18.784 1.00 83.50 267 PRO A N 1
ATOM 2012 C CA . PRO A 1 267 ? 0.368 2.240 -17.382 1.00 83.50 267 PRO A CA 1
ATOM 2013 C C . PRO A 1 267 ? -0.898 1.860 -16.598 1.00 83.50 267 PRO A C 1
ATOM 2015 O O . PRO A 1 267 ? -0.815 1.420 -15.452 1.00 83.50 267 PRO A O 1
ATOM 2018 N N . LEU A 1 268 ? -2.080 1.943 -17.224 1.00 89.50 268 LEU A N 1
ATOM 2019 C CA . LEU A 1 268 ? -3.344 1.541 -16.594 1.00 89.50 268 LEU A CA 1
ATOM 2020 C C . LEU A 1 268 ? -3.399 0.032 -16.333 1.00 89.50 268 LEU A C 1
ATOM 2022 O O . LEU A 1 268 ? -3.921 -0.378 -15.298 1.00 89.50 268 LEU A O 1
ATOM 2026 N N . ALA A 1 269 ? -2.825 -0.784 -17.220 1.00 89.00 269 ALA A N 1
ATOM 2027 C CA . ALA A 1 269 ? -2.739 -2.234 -17.048 1.00 89.00 269 ALA A CA 1
ATOM 2028 C C . ALA A 1 269 ? -1.846 -2.655 -15.867 1.00 89.00 269 ALA A C 1
ATOM 2030 O O . ALA A 1 269 ? -1.979 -3.774 -15.384 1.00 89.00 269 ALA A O 1
ATOM 2031 N N . VAL A 1 270 ? -0.981 -1.768 -15.365 1.00 91.88 270 VAL A N 1
ATOM 2032 C CA . VAL A 1 270 ? -0.181 -1.988 -14.148 1.00 91.88 270 VAL A CA 1
ATOM 2033 C C . VAL A 1 270 ? -0.884 -1.415 -12.910 1.00 91.88 270 VAL A C 1
ATOM 2035 O O . VAL A 1 270 ? -0.947 -2.043 -11.848 1.00 91.88 270 VAL A O 1
ATOM 2038 N N . ILE A 1 271 ? -1.450 -0.215 -13.043 1.00 92.19 271 ILE A N 1
ATOM 2039 C CA . ILE A 1 271 ? -2.052 0.525 -11.930 1.00 92.19 271 ILE A CA 1
ATOM 2040 C C . ILE A 1 271 ? -3.384 -0.100 -11.491 1.00 92.19 271 ILE A C 1
ATOM 2042 O O . ILE A 1 271 ? -3.587 -0.334 -10.299 1.00 92.19 271 ILE A O 1
ATOM 2046 N N . LEU A 1 272 ? -4.293 -0.392 -12.429 1.00 94.62 272 LEU A N 1
ATOM 2047 C CA . LEU A 1 272 ? -5.640 -0.875 -12.106 1.00 94.62 272 LEU A CA 1
ATOM 2048 C C . LEU A 1 272 ? -5.631 -2.211 -11.347 1.00 94.62 272 LEU A C 1
ATOM 2050 O O . LEU A 1 272 ? -6.306 -2.286 -10.317 1.00 94.62 272 LEU A O 1
ATOM 2054 N N . PRO A 1 273 ? -4.854 -3.239 -11.749 1.00 96.00 273 PRO A N 1
ATOM 2055 C CA . PRO A 1 273 ? -4.778 -4.474 -10.973 1.00 96.00 273 PRO A CA 1
ATOM 2056 C C . PRO A 1 273 ? -4.271 -4.256 -9.548 1.00 96.00 273 PRO A C 1
ATOM 2058 O O . PRO A 1 273 ? -4.746 -4.920 -8.634 1.00 96.00 273 PRO A O 1
ATOM 2061 N N . SER A 1 274 ? -3.378 -3.287 -9.330 1.00 96.38 274 SER A N 1
ATOM 2062 C CA . SER A 1 274 ? -2.853 -2.978 -7.995 1.00 96.38 274 SER A CA 1
ATOM 2063 C C . SER A 1 274 ? -3.941 -2.443 -7.062 1.00 96.38 274 SER A C 1
ATOM 2065 O O . SER A 1 274 ? -4.026 -2.865 -5.910 1.00 96.38 274 SER A O 1
ATOM 2067 N N . PHE A 1 275 ? -4.850 -1.605 -7.571 1.00 95.50 275 PHE A N 1
ATOM 2068 C CA . PHE A 1 275 ? -6.045 -1.199 -6.824 1.00 95.50 275 PHE A CA 1
ATOM 2069 C C . PHE A 1 275 ? -6.989 -2.373 -6.547 1.00 95.50 275 PHE A C 1
ATOM 2071 O O . PHE A 1 275 ? -7.522 -2.479 -5.441 1.00 95.50 275 PHE A O 1
ATOM 2078 N N . VAL A 1 276 ? -7.184 -3.264 -7.523 1.00 96.62 276 VAL A N 1
ATOM 2079 C CA . VAL A 1 276 ? -8.043 -4.449 -7.366 1.00 96.62 276 VAL A CA 1
ATOM 2080 C C . VAL A 1 276 ? -7.487 -5.393 -6.300 1.00 96.62 276 VAL A C 1
ATOM 2082 O O . VAL A 1 276 ? -8.240 -5.817 -5.429 1.00 96.62 276 VAL A O 1
ATOM 2085 N N . VAL A 1 277 ? -6.184 -5.683 -6.316 1.00 97.06 277 VAL A N 1
ATOM 2086 C CA . VAL A 1 277 ? -5.522 -6.526 -5.308 1.00 97.06 277 VAL A CA 1
ATOM 2087 C C . VAL A 1 277 ? -5.748 -5.960 -3.908 1.00 97.06 277 VAL A C 1
ATOM 2089 O O . VAL A 1 277 ? -6.192 -6.683 -3.017 1.00 97.06 277 VAL A O 1
ATOM 2092 N N . THR A 1 278 ? -5.517 -4.662 -3.712 1.00 95.50 278 THR A N 1
ATOM 2093 C CA . THR A 1 278 ? -5.722 -4.009 -2.413 1.00 95.50 278 THR A CA 1
ATOM 2094 C C . THR A 1 278 ? -7.177 -4.045 -1.960 1.00 95.50 278 THR A C 1
ATOM 2096 O O . THR A 1 278 ? -7.448 -4.379 -0.806 1.00 95.50 278 THR A O 1
ATOM 2099 N N . LEU A 1 279 ? -8.122 -3.766 -2.862 1.00 96.19 279 LEU A N 1
ATOM 2100 C CA . LEU A 1 279 ? -9.551 -3.854 -2.570 1.00 96.19 279 LEU A CA 1
ATOM 2101 C C . LEU A 1 279 ? -9.958 -5.273 -2.155 1.00 96.19 279 LEU A C 1
ATOM 2103 O O . LEU A 1 279 ? -10.689 -5.439 -1.180 1.00 96.19 279 LEU A O 1
ATOM 2107 N N . VAL A 1 280 ? -9.478 -6.293 -2.874 1.00 96.81 280 VAL A N 1
ATOM 2108 C CA . VAL A 1 280 ? -9.762 -7.704 -2.580 1.00 96.81 280 VAL A CA 1
ATOM 2109 C C . VAL A 1 280 ? -9.198 -8.097 -1.221 1.00 96.81 280 VAL A C 1
ATOM 2111 O O . VAL A 1 280 ? -9.908 -8.733 -0.446 1.00 96.81 280 VAL A O 1
ATOM 2114 N N . VAL A 1 281 ? -7.965 -7.693 -0.900 1.00 96.69 281 VAL A N 1
ATOM 2115 C CA . VAL A 1 281 ? -7.354 -7.950 0.413 1.00 96.69 281 VAL A CA 1
ATOM 2116 C C . VAL A 1 281 ? -8.202 -7.346 1.529 1.00 96.69 281 VAL A C 1
ATOM 2118 O O . VAL A 1 281 ? -8.563 -8.057 2.465 1.00 96.69 281 VAL A O 1
ATOM 2121 N N . PHE A 1 282 ? -8.581 -6.070 1.424 1.00 95.06 282 PHE A N 1
ATOM 2122 C CA . PHE A 1 282 ? -9.402 -5.441 2.455 1.00 95.06 282 PHE A CA 1
ATOM 2123 C C . PHE A 1 282 ? -10.796 -6.068 2.576 1.00 95.06 282 PHE A C 1
ATOM 2125 O O . PHE A 1 282 ? -11.232 -6.389 3.680 1.00 95.06 282 PHE A O 1
ATOM 2132 N N . ALA A 1 283 ? -11.479 -6.299 1.453 1.00 94.75 283 ALA A N 1
ATOM 2133 C CA . ALA A 1 283 ? -12.805 -6.910 1.453 1.00 94.75 283 ALA A CA 1
ATOM 2134 C C . ALA A 1 283 ? -12.779 -8.345 2.006 1.00 94.75 283 ALA A C 1
ATOM 2136 O O . ALA A 1 283 ? -13.705 -8.749 2.707 1.00 94.75 283 ALA A O 1
ATOM 2137 N N . ALA A 1 284 ? -11.723 -9.115 1.725 1.00 95.94 284 ALA A N 1
ATOM 2138 C CA . ALA A 1 284 ? -11.543 -10.450 2.283 1.00 95.94 284 ALA A CA 1
ATOM 2139 C C . ALA A 1 284 ? -11.337 -10.402 3.802 1.00 95.94 284 ALA A C 1
ATOM 2141 O O . ALA A 1 284 ? -11.996 -11.155 4.516 1.00 95.94 284 ALA A O 1
ATOM 2142 N N . LEU A 1 285 ? -10.481 -9.500 4.298 1.00 95.44 285 LEU A N 1
ATOM 2143 C CA . LEU A 1 285 ? -10.273 -9.315 5.736 1.00 95.44 285 LEU A CA 1
ATOM 2144 C C . LEU A 1 285 ? -11.582 -8.950 6.446 1.00 95.44 285 LEU A C 1
ATOM 2146 O O . LEU A 1 285 ? -11.941 -9.625 7.404 1.00 95.44 285 LEU A O 1
ATOM 2150 N N . ALA A 1 286 ? -12.329 -7.968 5.936 1.00 94.00 286 ALA A N 1
ATOM 2151 C CA . ALA A 1 286 ? -13.601 -7.549 6.531 1.00 94.00 286 ALA A CA 1
ATOM 2152 C C . ALA A 1 286 ? -14.653 -8.673 6.527 1.00 94.00 286 ALA A C 1
ATOM 2154 O O . ALA A 1 286 ? -15.318 -8.939 7.522 1.00 94.00 286 ALA A O 1
ATOM 2155 N N . ARG A 1 287 ? -14.778 -9.422 5.423 1.00 94.31 287 ARG A N 1
ATOM 2156 C CA . ARG A 1 287 ? -15.720 -10.555 5.352 1.00 94.31 287 ARG A CA 1
ATOM 2157 C C . ARG A 1 287 ? -15.375 -11.675 6.328 1.00 94.31 287 ARG A C 1
ATOM 2159 O O . ARG A 1 287 ? -16.275 -12.268 6.926 1.00 94.31 287 ARG A O 1
ATOM 2166 N N . ILE A 1 288 ? -14.088 -11.987 6.472 1.00 94.81 288 ILE A N 1
ATOM 2167 C CA . ILE A 1 288 ? -13.628 -13.011 7.413 1.00 94.81 288 ILE A CA 1
ATOM 2168 C C . ILE A 1 288 ? -13.835 -12.533 8.855 1.00 94.81 288 ILE A C 1
ATOM 2170 O O . ILE A 1 288 ? -14.322 -13.312 9.670 1.00 94.81 288 ILE A O 1
ATOM 2174 N N . GLY A 1 289 ? -13.536 -11.262 9.148 1.00 92.88 289 GLY A N 1
ATOM 2175 C CA . GLY A 1 289 ? -13.795 -10.636 10.446 1.00 92.88 289 GLY A CA 1
ATOM 2176 C C . GLY A 1 289 ? -15.267 -10.718 10.831 1.00 92.88 289 GLY A C 1
ATOM 2177 O O . GLY A 1 289 ? -15.599 -11.297 11.862 1.00 92.88 289 GLY A O 1
ATOM 2178 N N . ARG A 1 290 ? -16.159 -10.274 9.942 1.00 92.69 290 ARG A N 1
ATOM 2179 C CA . ARG A 1 290 ? -17.610 -10.362 10.147 1.00 92.69 290 ARG A CA 1
ATOM 2180 C C . ARG A 1 290 ? -18.102 -11.791 10.380 1.00 92.69 290 ARG A C 1
ATOM 2182 O O . ARG A 1 290 ? -18.958 -12.027 11.224 1.00 92.69 290 ARG A O 1
ATOM 2189 N N . SER A 1 291 ? -17.559 -12.760 9.646 1.00 91.81 291 SER A N 1
ATOM 2190 C CA . SER A 1 291 ? -17.924 -14.172 9.828 1.00 91.81 291 SER A CA 1
ATOM 2191 C C . SER A 1 291 ? -17.478 -14.711 11.193 1.00 91.81 291 SER A C 1
ATOM 2193 O O . SER A 1 291 ? -18.181 -15.523 11.792 1.00 91.81 291 SER A O 1
ATOM 2195 N N . ALA A 1 292 ? -16.319 -14.268 11.689 1.00 90.75 292 ALA A N 1
ATOM 2196 C CA . ALA A 1 292 ? -15.814 -14.640 13.007 1.00 90.75 292 ALA A CA 1
ATOM 2197 C C . ALA A 1 292 ? -16.635 -14.003 14.139 1.00 90.75 292 ALA A C 1
ATOM 2199 O O . ALA A 1 292 ? -16.941 -14.684 15.115 1.00 90.75 292 ALA A O 1
ATOM 2200 N N . GLU A 1 293 ? -17.036 -12.739 13.982 1.00 89.94 293 GLU A N 1
ATOM 2201 C CA . GLU A 1 293 ? -17.929 -12.034 14.909 1.00 89.94 293 GLU A CA 1
ATOM 2202 C C . GLU A 1 293 ? -19.285 -12.740 15.027 1.00 89.94 293 GLU A C 1
ATOM 2204 O O . GLU A 1 293 ? -19.663 -13.150 16.119 1.00 89.94 293 GLU A O 1
ATOM 2209 N N . LEU A 1 294 ? -19.952 -13.004 13.896 1.00 89.00 294 LEU A N 1
ATOM 2210 C CA . LEU A 1 294 ? -21.241 -13.707 13.873 1.00 89.00 294 LEU A CA 1
ATOM 2211 C C . LEU A 1 294 ? -21.170 -15.081 14.542 1.00 89.00 294 LEU A C 1
ATOM 2213 O O . LEU A 1 294 ? -22.106 -15.494 15.220 1.00 89.00 294 LEU A O 1
ATOM 2217 N N . LYS A 1 295 ? -20.065 -15.808 14.345 1.00 89.6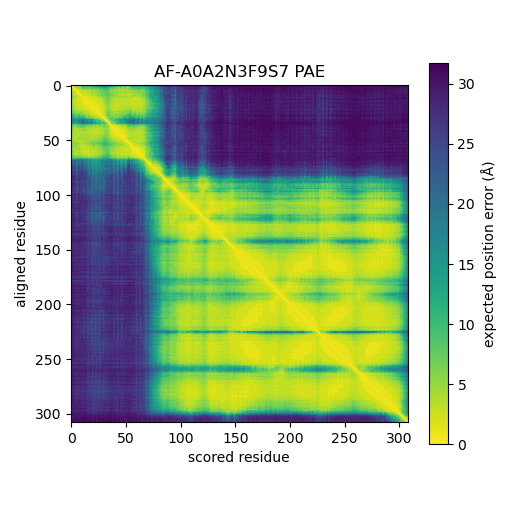2 295 LYS A N 1
ATOM 2218 C CA . LYS A 1 295 ? -19.868 -17.107 14.985 1.00 89.62 295 LYS A CA 1
ATOM 2219 C C . LYS A 1 295 ? -19.767 -16.968 16.506 1.00 89.62 295 LYS A C 1
ATOM 2221 O O . LYS A 1 295 ? -20.389 -17.756 17.209 1.00 89.62 295 LYS A O 1
ATOM 2226 N N . ARG A 1 296 ? -19.017 -15.976 16.995 1.00 87.44 296 ARG A N 1
ATOM 2227 C CA . ARG A 1 296 ? -18.884 -15.701 18.430 1.00 87.44 296 ARG A CA 1
ATOM 2228 C C . ARG A 1 296 ? -20.228 -15.308 19.045 1.00 87.44 296 ARG A C 1
ATOM 2230 O O . ARG A 1 296 ? -20.605 -15.870 20.061 1.00 87.44 296 ARG A O 1
ATOM 2237 N N . ASP A 1 297 ? -20.982 -14.428 18.393 1.00 88.25 297 ASP A N 1
ATOM 2238 C CA . ASP A 1 297 ? -22.278 -13.966 18.904 1.00 88.25 297 ASP A CA 1
ATOM 2239 C C . ASP A 1 297 ? -23.314 -15.101 18.987 1.00 88.25 297 ASP A C 1
ATOM 2241 O O . ASP A 1 297 ? -24.149 -15.124 19.889 1.00 88.25 297 ASP A O 1
ATOM 2245 N N . LEU A 1 298 ? -23.251 -16.072 18.067 1.00 88.75 298 LEU A N 1
ATOM 2246 C CA . LEU A 1 298 ? -24.074 -17.285 18.124 1.00 88.75 298 LEU A CA 1
ATOM 2247 C C . LEU A 1 298 ? -23.655 -18.238 19.251 1.00 88.75 298 LEU A C 1
ATOM 2249 O O . LEU A 1 298 ? -24.510 -18.926 19.801 1.00 88.75 298 LEU A O 1
ATOM 2253 N N . GLU A 1 299 ? -22.361 -18.307 19.569 1.00 88.69 299 GLU A N 1
ATOM 2254 C CA . GLU A 1 299 ? -21.829 -19.117 20.674 1.00 88.69 299 GLU A CA 1
ATOM 2255 C C . GLU A 1 299 ? -22.127 -18.482 22.044 1.00 88.69 299 GLU A C 1
ATOM 2257 O O . GLU A 1 299 ? -22.386 -19.205 23.005 1.00 88.69 299 GLU A O 1
ATOM 2262 N N . ASP A 1 300 ? -22.149 -17.148 22.115 1.00 84.81 300 ASP A N 1
ATOM 2263 C CA . ASP A 1 300 ? -22.423 -16.371 23.331 1.00 84.81 300 ASP A CA 1
ATOM 2264 C C . ASP A 1 300 ? -23.928 -16.138 23.578 1.00 84.81 300 ASP A C 1
ATOM 2266 O O . ASP A 1 300 ? -24.320 -15.676 24.655 1.00 84.81 300 ASP A O 1
ATOM 2270 N N . ALA A 1 301 ? -24.793 -16.456 22.607 1.00 80.94 301 ALA A N 1
ATOM 2271 C CA . ALA A 1 301 ? -26.237 -16.351 22.770 1.00 80.94 301 ALA A CA 1
ATOM 2272 C C . ALA A 1 301 ? -26.707 -17.321 23.874 1.00 80.94 301 ALA A C 1
ATOM 2274 O O . ALA A 1 301 ? -26.525 -18.534 23.736 1.00 80.94 301 ALA A O 1
ATOM 2275 N N . PRO A 1 302 ? -27.324 -16.830 24.970 1.00 74.38 302 PRO A N 1
ATOM 2276 C CA . PRO A 1 302 ? -27.793 -17.697 26.040 1.00 74.38 302 PRO A CA 1
ATOM 2277 C C . PRO A 1 302 ? -28.789 -18.703 25.466 1.00 74.38 302 PRO A C 1
ATOM 2279 O O . PRO A 1 302 ? -29.778 -18.322 24.836 1.00 74.38 302 PRO A O 1
ATOM 2282 N N . ASP A 1 303 ? -28.492 -19.989 25.668 1.00 63.94 303 ASP A N 1
ATOM 2283 C CA . ASP A 1 303 ? -29.322 -21.116 25.256 1.00 63.94 303 ASP A CA 1
ATOM 2284 C C . ASP A 1 303 ? -30.752 -20.827 25.736 1.00 63.94 303 ASP A C 1
ATOM 2286 O O . ASP A 1 303 ? -30.992 -20.722 26.939 1.00 63.94 303 ASP A O 1
ATOM 2290 N N . GLY A 1 304 ? -31.684 -20.590 24.806 1.00 56.53 304 GLY A N 1
ATOM 2291 C CA . GLY A 1 304 ? -33.051 -20.109 25.066 1.00 56.53 304 GLY A CA 1
ATOM 2292 C C . GLY A 1 304 ? -33.952 -21.142 25.754 1.00 56.53 304 GLY A C 1
ATOM 2293 O O . GLY A 1 304 ? -35.107 -21.322 25.369 1.00 56.53 304 GLY A O 1
ATOM 2294 N N . ARG A 1 305 ? -33.411 -21.869 26.735 1.00 56.41 305 ARG A N 1
ATOM 2295 C CA . ARG A 1 305 ? -34.016 -22.986 27.457 1.00 56.41 305 ARG A CA 1
ATOM 2296 C C . ARG A 1 305 ? -34.573 -22.636 28.831 1.00 56.41 305 ARG A C 1
ATOM 2298 O O . ARG A 1 305 ? -35.047 -23.542 29.500 1.00 56.41 305 ARG A O 1
ATOM 2305 N N . ASP A 1 306 ? -34.638 -21.363 29.196 1.00 53.81 306 ASP A N 1
ATOM 2306 C CA . ASP A 1 306 ? -35.436 -20.912 30.335 1.00 53.81 306 ASP A CA 1
ATOM 2307 C C . ASP A 1 306 ? -36.466 -19.909 29.834 1.00 53.81 306 ASP A C 1
ATOM 2309 O O . ASP A 1 306 ? -36.127 -18.749 29.685 1.00 53.81 306 ASP A O 1
ATOM 2313 N N . HIS A 1 307 ? -37.673 -20.381 29.497 1.00 52.91 307 HIS A N 1
ATOM 2314 C CA . HIS A 1 307 ? -38.974 -19.685 29.572 1.00 52.91 307 HIS A CA 1
ATOM 2315 C C . HIS A 1 307 ? -40.056 -20.575 28.925 1.00 52.91 307 HIS A C 1
ATOM 2317 O O . HIS A 1 307 ? -40.527 -20.311 27.816 1.00 52.91 307 HIS A O 1
ATOM 2323 N N . ARG A 1 308 ? -40.458 -21.647 29.616 1.00 45.09 308 ARG A N 1
ATOM 2324 C CA . ARG A 1 308 ? -41.795 -22.248 29.493 1.00 45.09 308 ARG A CA 1
ATOM 2325 C C . ARG A 1 308 ? -42.278 -22.719 30.851 1.00 45.09 308 ARG A C 1
ATOM 2327 O O . ARG A 1 308 ? -41.443 -23.284 31.586 1.00 45.09 308 ARG A O 1
#

Foldseek 3Di:
DQADDLVLADPLLSVVVVVLLVLVVVLCVVVPPPDDPVVSVVVRVQLSRQDDRDDDNVSSVVSCVVVVVCVVVVVSVVVVQVVQWDDDPNKTAHADDADLLLLLCQQEQLLDLDQWDHDRHGIHTDGNLSNVCVVVVLDPNPLDPDALQLFDLVLLVVLLCLLVVLLVCLVVCCVVCVVVDDQWWQPDADLFQHRDDIDGPVVLSCVLSVQLVVLSVVLVVCSVVPHHSSSNLSSSLSSNLSSQLSSLSSVSRVQVVVVHDGGSCSNVVSNVVSSVRSSCSSSVSSVNSSVSVVVVCVVPPPPPPPDD

Secondary structure (DSSP, 8-state):
-B--SGGGS-HHHHHHHHHHHHHHHHHHHHTT----HHHHHHHHHHHHHH-BTT--HHHHHHHHHHTTHHHHHHHHHHHHHHHTEEEETTEEEE-SPP-HHHHHHHH--TT---SEEE-SSEESEEE-HHHHHHHTTSS-TTS-SSTTTT--HHHHHHHTHHHHHHHHHHHHHHHHHTTTS-SEEEEEE-TTS-EEEEEEHHHHHHHHHHHHHHHHHHHHHHHHTT--HHHHHHHHHHHHHHHHHHHHHHHHHHHHHTT----TTHHHHHHHHHHHHHHHHHHHHHHHHHHHHHHHHHHHS--S-S--

Radius of gyration: 27.71 Å; Cα contacts (8 Å, |Δi|>4): 391; chains: 1; bounding box: 64×67×78 Å

Nearest PDB structures (foldseek):
  4k0e-assembly1_C  TM=2.582E-01  e=6.847E+00  Cupriavidus metallidurans CH34

Mean predicted aligned error: 14.28 Å

pLDDT: mean 82.43, std 15.14, range [39.84, 98.56]

Sequence (308 aa):
MAVQTLDQLNLETRLILEKFLDSVSLNMRSSNADVTQETVAALTGDLLGELDADSTPSDAHRVLDRLGAARSFGSAVDQLSTRAAGTFLGVPYDVRLPTAERLAGRLWDPRNPRVFVPRVFGAGWDINFGAIAVSLRLIEPDSEDEPFAAVPVDVFLKALSVPLAMTAAIGLSYGVLRGELPDQLPSHWNFAGHPDDMWSTTAMFLATFGLAALPTVWAAWSTLKQRSALARGATIGLASFAASLACGVWLLSLITVGGGPQAWWIPLAVILPSFVVTLVVFAALARIGRSAELKRDLEDAPDGRDHR

Solvent-accessible surface area (backbone atoms only — not comparable to full-atom values): 16247 Å² total; per-residue (Å²): 110,85,36,89,50,67,85,58,33,36,70,69,32,32,54,55,51,51,55,49,54,49,51,52,52,53,54,44,68,74,63,76,57,95,73,59,75,62,60,62,50,49,55,49,49,57,55,29,72,78,38,38,45,84,42,45,57,70,53,52,53,54,51,38,54,71,73,40,42,61,56,56,50,48,49,48,52,47,51,53,52,52,72,37,38,53,70,58,98,86,38,31,33,16,74,49,84,72,45,59,59,59,46,16,58,50,38,49,32,39,75,44,77,55,42,72,36,73,25,64,56,44,75,34,69,37,59,13,44,21,18,50,33,36,75,69,65,71,48,60,50,81,63,55,96,55,59,42,61,52,40,56,70,66,56,57,60,55,56,46,48,57,19,48,51,34,31,47,49,48,54,49,51,49,71,72,41,59,89,75,53,62,75,56,32,51,73,40,61,48,79,60,27,44,73,78,40,72,33,44,40,67,56,50,46,51,51,30,42,46,52,8,41,55,40,31,54,49,22,51,49,39,53,73,69,68,53,57,44,40,31,31,53,36,33,41,30,52,8,28,25,36,5,38,36,23,38,36,50,53,51,47,25,57,40,46,74,73,69,43,85,64,37,56,58,51,65,52,69,30,51,52,57,15,55,50,53,21,42,48,51,50,52,48,45,44,53,52,8,43,53,46,43,54,51,49,55,63,70,68,47,74,77,88,81,82,87,131